Protein AF-A0A421JNH7-F1 (afdb_monomer_lite)

Foldseek 3Di:
DDDDDDDDDDDDDDDDDDDDDDDDDDDDDDPPDPPDPPPPPPQPQLCVVLVHDDADPDPQAALCRRLVHDPVNLPDDLVVQLVSLVSSLVSLCQVLPLPHPDQDADPRDTDDSVNSVVSNVSSVVSSVQSNDPLSVQLVVLLVVLQVPDQDQDPDPDDDDPVNVSSVLSNVSPPPCNPCVNCVQSSSDPDPQSVCCSPVVDGDDDPVNCVVCVVVVVVVVVVVVVVVVVVVVVVVVVVVVVVVVVVVVVVVVVVVVVVCVVCPVVQHDDPLSVVVVVVVVVVCVVCCVPPPDDDDDPPPVVSVVVSVVVVVVVVVVVVVVVD

pLDDT: mean 77.24, std 15.91, range [36.88, 95.75]

Radius of gyration: 51.62 Å; chains: 1; bounding box: 137×86×125 Å

Sequence (322 aa):
MFALTLKNTVHTSNPGIHPVLLLLYRQAHAHATPPKPHSNKPHINHHKRLDLHEWPNSQNPTPLEIFNLKQKDLGMPQLEFKRHIKRRYLAYVKLYHPDTSLTLHEKGKELSEEEKRRRFDQIQQAYDILQDPRRRVAYSRYQSASSRGPTYKPAAHGYTQEHFEAYRAANAQRRQYDFQNNEEFWRAGTWEDYYRMKYKREPPTKEEFERNKYKILYGVIAFGALGFALQIVNTIDRTNKILLDNQKKTLRTMHDLNDHADNFGQGNSEADGLRRFLVSRRTSIKSKKYPDEDGEDNEHEDSELLVKYAKKRVKQWDDMID

Secondary structure (DSSP, 8-state):
--------------------------------PPPP---------HHHHTTPPPPP-SSS--HHHHTT--GGGGGS-HHHHHHHHHHHHHHHHHHH-TT-----EETTEEPPHHHHHHHHHHHHHHHHHHHSHHHHHHHHHHHHHHHH-------SS---HHHHHHHHHHHHTSGGG-TTT-HHHHH--SHHHHHHHHHSSPPPPHHHHHHHHHHHHHHHHHHHHHHHHHHHHHHHHHHHHHHHHHHHHHHHHHHHHHHHHTGGGT-SSHHHHHHHHHHHHHHHHHHHH-SS----S-HHHHHHHHHHHHHHHHHHHHTTT-

Structure (mmCIF, N/CA/C/O backbone):
data_AF-A0A421JNH7-F1
#
_entry.id   AF-A0A421JNH7-F1
#
loop_
_atom_site.group_PDB
_atom_site.id
_atom_site.type_symbol
_atom_site.label_atom_id
_atom_site.label_alt_id
_atom_site.label_comp_id
_atom_site.label_asym_id
_atom_site.label_entity_id
_atom_site.label_seq_id
_atom_site.pdbx_PDB_ins_code
_atom_site.Cartn_x
_atom_site.Cartn_y
_atom_site.Cartn_z
_atom_site.occupancy
_atom_site.B_iso_or_equiv
_atom_site.auth_seq_id
_atom_site.auth_comp_id
_atom_site.auth_asym_id
_atom_site.auth_atom_id
_atom_site.pdbx_PDB_model_num
ATOM 1 N N . MET A 1 1 ? -22.288 66.802 20.342 1.00 39.34 1 MET A N 1
ATOM 2 C CA . MET A 1 1 ? -23.583 66.719 21.044 1.00 39.34 1 MET A CA 1
ATOM 3 C C . MET A 1 1 ? -23.474 65.646 22.112 1.00 39.34 1 MET A C 1
ATOM 5 O O . MET A 1 1 ? -23.071 64.543 21.785 1.00 39.34 1 MET A O 1
ATOM 9 N N . PHE A 1 2 ? -23.757 66.055 23.349 1.00 38.97 2 PHE A N 1
ATOM 10 C CA . PHE A 1 2 ? -24.029 65.294 24.574 1.00 38.97 2 PHE A CA 1
ATOM 11 C C . PHE A 1 2 ? -23.137 64.104 24.972 1.00 38.97 2 PHE A C 1
ATOM 13 O O . PHE A 1 2 ? -23.250 62.986 24.484 1.00 38.97 2 PHE A O 1
ATOM 20 N N . ALA A 1 3 ? -22.314 64.395 25.983 1.00 40.72 3 ALA A N 1
ATOM 21 C CA . ALA A 1 3 ? -21.855 63.474 27.012 1.00 40.72 3 ALA A CA 1
ATOM 22 C C . ALA A 1 3 ? -23.031 62.842 27.780 1.00 40.72 3 ALA A C 1
ATOM 24 O O . ALA A 1 3 ? -24.109 63.430 27.818 1.00 40.72 3 ALA A O 1
ATOM 25 N N . LEU A 1 4 ? -22.783 61.714 28.456 1.00 40.56 4 LEU A N 1
ATOM 26 C CA . LEU A 1 4 ? -23.012 61.548 29.901 1.00 40.56 4 LEU A CA 1
ATOM 27 C C . LEU A 1 4 ? -22.555 60.149 30.361 1.00 40.56 4 LEU A C 1
ATOM 29 O O . LEU A 1 4 ? -23.133 59.119 30.035 1.00 40.56 4 LEU A O 1
ATOM 33 N N . THR A 1 5 ? -21.488 60.157 31.156 1.00 44.97 5 THR A N 1
ATOM 34 C CA . THR A 1 5 ? -21.209 59.229 32.261 1.00 44.97 5 THR A CA 1
ATOM 35 C C . THR A 1 5 ? -22.437 58.976 33.135 1.00 44.97 5 THR A C 1
ATOM 37 O O . THR A 1 5 ? -23.202 59.911 33.330 1.00 44.97 5 THR A O 1
ATOM 40 N N . LEU A 1 6 ? -22.516 57.817 33.806 1.00 44.56 6 LEU A N 1
ATOM 41 C CA . LEU A 1 6 ? -22.713 57.762 35.264 1.00 44.56 6 LEU A CA 1
ATOM 42 C C . LEU A 1 6 ? -22.412 56.366 35.841 1.00 44.56 6 LEU A C 1
ATOM 44 O O . LEU A 1 6 ? -22.813 55.331 35.316 1.00 44.56 6 LEU A O 1
ATOM 48 N N . LYS A 1 7 ? -21.657 56.399 36.941 1.00 43.50 7 LYS A N 1
ATOM 49 C CA . LYS A 1 7 ? -21.360 55.314 37.880 1.00 43.50 7 LYS A CA 1
ATOM 50 C C . LYS A 1 7 ? -22.614 54.996 38.698 1.00 43.50 7 LYS A C 1
ATOM 52 O O . LYS A 1 7 ? -23.413 55.897 38.926 1.00 43.50 7 LYS A O 1
ATOM 57 N N . ASN A 1 8 ? -22.709 53.787 39.252 1.00 39.53 8 ASN A N 1
ATOM 58 C CA . ASN A 1 8 ? -23.559 53.558 40.419 1.00 39.53 8 ASN A CA 1
ATOM 59 C C . ASN A 1 8 ? -22.823 52.725 41.479 1.00 39.53 8 ASN A C 1
ATOM 61 O O . ASN A 1 8 ? -22.444 51.581 41.249 1.00 39.53 8 ASN A O 1
ATOM 65 N N . THR A 1 9 ? -22.627 53.353 42.636 1.00 47.69 9 THR A N 1
ATOM 66 C CA . THR A 1 9 ? -22.121 52.812 43.904 1.00 47.69 9 THR A CA 1
ATOM 67 C C . THR A 1 9 ? -22.935 53.464 45.012 1.00 47.69 9 THR A C 1
ATOM 69 O O . THR A 1 9 ? -22.835 54.679 45.139 1.00 47.69 9 THR A O 1
ATOM 72 N N . VAL A 1 10 ? -23.679 52.687 45.804 1.00 44.72 10 VAL A N 1
ATOM 73 C CA . VAL A 1 10 ? -24.319 53.033 47.100 1.00 44.72 10 VAL A CA 1
ATOM 74 C C . VAL A 1 10 ? -24.645 51.656 47.727 1.00 44.72 10 VAL A C 1
ATOM 76 O O . VAL A 1 10 ? -25.312 50.873 47.062 1.00 44.72 10 VAL A O 1
ATOM 79 N N . HIS A 1 11 ? -24.100 51.116 48.827 1.00 41.00 11 HIS A N 1
ATOM 80 C CA . HIS A 1 11 ? -23.748 51.558 50.189 1.00 41.00 11 HIS A CA 1
ATOM 81 C C . HIS A 1 11 ? -24.919 52.076 51.034 1.00 41.00 11 HIS A C 1
ATOM 83 O O . HIS A 1 11 ? -25.332 53.193 50.799 1.00 41.00 11 HIS A O 1
ATOM 89 N N . THR A 1 12 ? -25.364 51.294 52.035 1.00 42.28 12 THR A N 1
ATOM 90 C CA . THR A 1 12 ? -25.905 51.680 53.376 1.00 42.28 12 THR A CA 1
ATOM 91 C C . THR A 1 12 ? -26.600 50.440 53.973 1.00 42.28 12 THR A C 1
ATOM 93 O O . THR A 1 12 ? -27.452 49.870 53.305 1.00 42.28 12 THR A O 1
ATOM 96 N N . SER A 1 13 ? -26.203 49.801 55.080 1.00 36.88 13 SER A N 1
ATOM 97 C CA . SER A 1 13 ? -25.979 50.212 56.481 1.00 36.88 13 SER A CA 1
ATOM 98 C C . SER A 1 13 ? -27.246 50.273 57.363 1.00 36.88 13 SER A C 1
ATOM 100 O O . SER A 1 13 ? -28.025 51.211 57.234 1.00 36.88 13 SER A O 1
ATOM 102 N N . ASN A 1 14 ? -27.261 49.381 58.375 1.00 40.72 14 ASN A N 1
ATOM 103 C CA . ASN A 1 14 ? -27.740 49.563 59.768 1.00 40.72 14 ASN A CA 1
ATOM 104 C C . ASN A 1 14 ? -29.260 49.496 60.085 1.00 40.72 14 ASN A C 1
ATOM 106 O O . ASN A 1 14 ? -30.061 49.629 59.168 1.00 40.72 14 ASN A O 1
ATOM 110 N N . PRO A 1 15 ? -29.699 49.476 61.373 1.00 54.19 15 PRO A N 1
ATOM 111 C CA . PRO A 1 15 ? -29.199 48.808 62.599 1.00 54.19 15 PRO A CA 1
ATOM 112 C C . PRO A 1 15 ? -30.290 48.020 63.379 1.00 54.19 15 PRO A C 1
ATOM 114 O O . PRO A 1 15 ? -31.469 48.320 63.278 1.00 54.19 15 PRO A O 1
ATOM 117 N N . GLY A 1 16 ? -29.839 47.126 64.275 1.00 38.62 16 GLY A N 1
ATOM 118 C CA . GLY A 1 16 ? -30.245 47.048 65.695 1.00 38.62 16 GLY A CA 1
ATOM 119 C C . GLY A 1 16 ? -31.683 46.672 66.090 1.00 38.62 16 GLY A C 1
ATOM 120 O O . GLY A 1 16 ? -32.632 47.301 65.660 1.00 38.62 16 GLY A O 1
ATOM 121 N N . ILE A 1 17 ? -31.811 45.715 67.021 1.00 41.97 17 ILE A N 1
ATOM 122 C CA . ILE A 1 17 ? -32.551 45.825 68.300 1.00 41.97 17 ILE A CA 1
ATOM 123 C C . ILE A 1 17 ? -32.292 44.532 69.108 1.00 41.97 17 ILE A C 1
ATOM 125 O O . ILE A 1 17 ? -32.665 43.430 68.718 1.00 41.97 17 ILE A O 1
ATOM 129 N N . HIS A 1 18 ? -31.631 44.697 70.251 1.00 40.97 18 HIS A N 1
ATOM 130 C CA . HIS A 1 18 ? -31.729 43.864 71.460 1.00 40.97 18 HIS A CA 1
ATOM 131 C C . HIS A 1 18 ? -32.716 44.601 72.402 1.00 40.97 18 HIS A C 1
ATOM 133 O 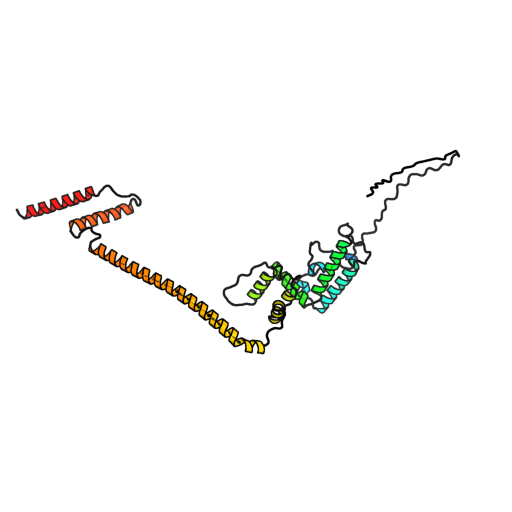O . HIS A 1 18 ? -32.793 45.826 72.249 1.00 40.97 18 HIS A O 1
ATOM 139 N N . PRO A 1 19 ? -33.409 43.981 73.399 1.00 52.97 19 PRO A N 1
ATOM 140 C CA . PRO A 1 19 ? -32.690 43.281 74.475 1.00 52.97 19 PRO A CA 1
ATOM 141 C C . PRO A 1 19 ? -33.447 42.241 75.362 1.00 52.97 19 PRO A C 1
ATOM 143 O O . PRO A 1 19 ? -34.661 42.103 75.329 1.00 52.97 19 PRO A O 1
ATOM 146 N N . VAL A 1 20 ? -32.647 41.603 76.236 1.00 40.59 20 VAL A N 1
ATOM 147 C CA . VAL A 1 20 ? -32.923 41.201 77.642 1.00 40.59 20 VAL A CA 1
ATOM 148 C C . VAL A 1 20 ? -33.635 39.862 77.978 1.00 40.59 20 VAL A C 1
ATOM 150 O O . VAL A 1 20 ? -34.824 39.675 77.767 1.00 40.59 20 VAL A O 1
ATOM 153 N N . LEU A 1 21 ? -32.825 39.013 78.645 1.00 40.97 21 LEU A N 1
ATOM 154 C CA . LEU A 1 21 ? -33.055 38.054 79.752 1.00 40.97 21 LEU A CA 1
ATOM 155 C C . LEU A 1 21 ? -34.208 37.037 79.693 1.00 40.97 21 LEU A C 1
ATOM 157 O O . LEU A 1 21 ? -35.362 37.392 79.891 1.00 40.97 21 LEU A O 1
ATOM 161 N N . LEU A 1 22 ? -33.846 35.745 79.743 1.00 42.41 22 LEU A N 1
ATOM 162 C CA . LEU A 1 22 ? -34.251 34.872 80.855 1.00 42.41 22 LEU A CA 1
ATOM 163 C C . LEU A 1 22 ? -33.368 33.617 80.971 1.00 42.41 22 LEU A C 1
ATOM 165 O O . LEU A 1 22 ? -32.755 33.144 80.019 1.00 42.41 22 LEU A O 1
ATOM 169 N N . LEU A 1 23 ? -33.266 33.169 82.215 1.00 39.94 23 LEU A N 1
ATOM 170 C CA . LEU A 1 23 ? -32.323 32.228 82.798 1.00 39.94 23 LEU A CA 1
ATOM 171 C C . LEU A 1 23 ? -32.525 30.763 82.377 1.00 39.94 23 LEU A C 1
ATOM 173 O O . LEU A 1 23 ? -33.647 30.292 82.248 1.00 39.94 23 LEU A O 1
ATOM 177 N N . LEU A 1 24 ? -31.387 30.057 82.344 1.00 44.38 24 LEU A N 1
ATOM 178 C CA . LEU A 1 24 ? -31.167 28.663 82.756 1.00 44.38 24 LEU A CA 1
ATOM 179 C C . LEU A 1 24 ? -32.086 27.579 82.171 1.00 44.38 24 LEU A C 1
ATOM 181 O O . LEU A 1 24 ? -33.155 27.328 82.707 1.00 44.38 24 LEU A O 1
ATOM 185 N N . TYR A 1 25 ? -31.545 26.765 81.256 1.00 42.91 25 TYR A N 1
ATOM 186 C CA . TYR A 1 25 ? -31.698 25.307 81.345 1.00 42.91 25 TYR A CA 1
ATOM 187 C C . TYR A 1 25 ? -30.532 24.575 80.653 1.00 42.91 25 TYR A C 1
ATOM 189 O O . TYR A 1 25 ? -30.419 24.500 79.436 1.00 42.91 25 TYR A O 1
ATOM 197 N N . ARG A 1 26 ? -29.616 24.083 81.491 1.00 42.31 26 ARG A N 1
ATOM 198 C CA . ARG A 1 26 ? -28.966 22.765 81.434 1.00 42.31 26 ARG A CA 1
ATOM 199 C C . ARG A 1 26 ? -29.286 21.900 80.199 1.00 42.31 26 ARG A C 1
ATOM 201 O O . ARG A 1 26 ? -30.305 21.225 80.211 1.00 42.31 26 ARG A O 1
ATOM 208 N N . GLN A 1 27 ? -28.337 21.750 79.271 1.00 45.09 27 GLN A N 1
ATOM 209 C CA . GLN A 1 27 ? -27.996 20.425 78.731 1.00 45.09 27 GLN A CA 1
ATOM 210 C C . GLN A 1 27 ? -26.658 20.437 77.985 1.00 45.09 27 GLN A C 1
ATOM 212 O O . GLN A 1 27 ? -26.448 21.186 77.036 1.00 45.09 27 GLN A O 1
ATOM 217 N N . ALA A 1 28 ? -25.741 19.584 78.440 1.00 48.91 28 ALA A N 1
ATOM 218 C CA . ALA A 1 28 ? -24.494 19.283 77.762 1.00 48.91 28 ALA A CA 1
ATOM 219 C C . ALA A 1 28 ? -24.800 18.573 76.436 1.00 48.91 28 ALA A C 1
ATOM 221 O O . ALA A 1 28 ? -25.038 17.367 76.409 1.00 48.91 28 ALA A O 1
ATOM 222 N N . HIS A 1 29 ? -24.788 19.318 75.335 1.00 45.38 29 HIS A N 1
ATOM 223 C CA . HIS A 1 29 ? -24.663 18.730 74.012 1.00 45.38 29 HIS A CA 1
ATOM 224 C C . HIS A 1 29 ? -23.178 18.610 73.700 1.00 45.38 29 HIS A C 1
ATOM 226 O O . HIS A 1 29 ? -22.513 19.571 73.322 1.00 45.38 29 HIS A O 1
ATOM 232 N N . ALA A 1 30 ? -22.654 17.403 73.911 1.00 49.66 30 ALA A N 1
ATOM 233 C CA . ALA A 1 30 ? -21.414 16.978 73.294 1.00 49.66 30 ALA A CA 1
ATOM 234 C C . ALA A 1 30 ? -21.486 17.308 71.797 1.00 49.66 30 ALA A C 1
ATOM 236 O O . ALA A 1 30 ? -22.450 16.941 71.123 1.00 49.66 30 ALA A O 1
ATOM 237 N N . HIS A 1 31 ? -20.477 18.016 71.292 1.00 48.59 31 HIS A N 1
ATOM 238 C CA . HIS A 1 31 ? -20.269 18.200 69.866 1.00 48.59 31 HIS A CA 1
ATOM 239 C C . HIS A 1 31 ? -20.122 16.819 69.221 1.00 48.59 31 HIS A C 1
ATOM 241 O O . HIS A 1 31 ? -19.045 16.225 69.228 1.00 48.59 31 HIS A O 1
ATOM 247 N N . ALA A 1 32 ? -21.223 16.298 68.680 1.00 50.19 32 ALA A N 1
ATOM 248 C CA . ALA A 1 32 ? -21.173 15.235 67.701 1.00 50.19 32 ALA A CA 1
ATOM 249 C C . ALA A 1 32 ? -20.422 15.809 66.499 1.00 50.19 32 ALA A C 1
ATOM 251 O O . ALA A 1 32 ? -20.903 16.700 65.797 1.00 50.19 32 ALA A O 1
ATOM 252 N N . THR A 1 33 ? -19.194 15.339 66.317 1.00 61.38 33 THR A N 1
ATOM 253 C CA . THR A 1 33 ? -18.471 15.477 65.062 1.00 61.38 33 THR A CA 1
ATOM 254 C C . THR A 1 33 ? -19.410 15.070 63.923 1.00 61.38 33 THR A C 1
ATOM 256 O O . THR A 1 33 ? -20.130 14.075 64.062 1.00 61.38 33 THR A O 1
ATOM 259 N N . PRO A 1 34 ? -19.465 15.826 62.810 1.00 58.22 34 PRO A N 1
ATOM 260 C CA . PRO A 1 34 ? -20.284 15.422 61.680 1.00 58.22 34 PRO A CA 1
ATOM 261 C C . PRO A 1 34 ? -19.843 14.010 61.278 1.00 58.22 34 PRO A C 1
ATOM 263 O O . PRO A 1 34 ? -18.634 13.779 61.138 1.00 58.22 34 PRO A O 1
ATOM 266 N N . PRO A 1 35 ? -20.771 13.047 61.133 1.00 49.41 35 PRO A N 1
ATOM 267 C CA . PRO A 1 35 ? -20.404 11.732 60.651 1.00 49.41 35 PRO A CA 1
ATOM 268 C C . PRO A 1 35 ? -19.733 11.935 59.296 1.00 49.41 35 PRO A C 1
ATOM 270 O O . PRO A 1 35 ? -20.332 12.483 58.367 1.00 49.41 35 PRO A O 1
ATOM 273 N N . LYS A 1 36 ? -18.462 11.529 59.192 1.00 55.31 36 LYS A N 1
ATOM 274 C CA . LYS A 1 36 ? -17.802 11.386 57.896 1.00 55.31 36 LYS A CA 1
ATOM 275 C C . LYS A 1 36 ? -18.768 10.590 57.017 1.00 55.31 36 LYS A C 1
ATOM 277 O O . LYS A 1 36 ? -19.229 9.539 57.474 1.00 55.31 36 LYS A O 1
ATOM 282 N N . PRO A 1 37 ? -19.111 11.054 55.803 1.00 45.81 37 PRO A N 1
ATOM 283 C CA . PRO A 1 37 ? -19.948 10.280 54.909 1.00 45.81 37 PRO A CA 1
ATOM 284 C C . PRO A 1 37 ? -19.156 9.038 54.504 1.00 45.81 37 PRO A C 1
ATOM 286 O O . PRO A 1 37 ? -18.429 9.024 53.515 1.00 45.81 37 PRO A O 1
ATOM 289 N N . HIS A 1 38 ? -19.290 7.969 55.282 1.00 48.19 38 HIS A N 1
ATOM 290 C CA . HIS A 1 38 ? -18.883 6.627 54.909 1.00 48.19 38 HIS A CA 1
ATOM 291 C C . HIS A 1 38 ? -19.896 6.092 53.894 1.00 48.19 38 HIS A C 1
ATOM 293 O O . HIS A 1 38 ? -20.548 5.078 54.105 1.00 48.19 38 HIS A O 1
ATOM 299 N N . SER A 1 39 ? -20.023 6.778 52.756 1.00 49.34 39 SER A N 1
ATOM 300 C CA . SER A 1 39 ? -20.592 6.196 51.547 1.00 49.34 39 SER A CA 1
ATOM 301 C C . SER A 1 39 ? -19.509 5.338 50.892 1.00 49.34 39 SER A C 1
ATOM 303 O O . SER A 1 39 ? -19.117 5.570 49.751 1.00 49.34 39 SER A O 1
ATOM 305 N N . ASN A 1 40 ? -19.044 4.306 51.600 1.00 51.06 40 ASN A N 1
ATOM 306 C CA . ASN A 1 40 ? -18.443 3.145 50.950 1.00 51.06 40 ASN A CA 1
ATOM 307 C C . ASN A 1 40 ? -19.587 2.351 50.308 1.00 51.06 40 ASN A C 1
ATOM 309 O O . ASN A 1 40 ? -19.896 1.231 50.710 1.00 51.06 40 ASN A O 1
ATOM 313 N N . LYS A 1 41 ? -20.261 2.951 49.316 1.00 56.91 41 LYS A N 1
ATOM 314 C CA . LYS A 1 41 ? -21.017 2.151 48.359 1.00 56.91 41 LYS A CA 1
ATOM 315 C C . LYS A 1 41 ? -19.975 1.230 47.726 1.00 56.91 41 LYS A C 1
ATOM 317 O O . LYS A 1 41 ? -18.957 1.741 47.253 1.00 56.91 41 LYS A O 1
ATOM 322 N N . PRO A 1 42 ? -20.152 -0.098 47.782 1.00 59.12 42 PRO A N 1
ATOM 323 C CA . PRO A 1 42 ? -19.194 -1.004 47.177 1.00 59.12 42 PRO A CA 1
ATOM 324 C C . PRO A 1 42 ? -19.033 -0.597 45.714 1.00 59.12 42 PRO A C 1
ATOM 326 O O . PRO A 1 42 ? -20.025 -0.447 45.003 1.00 59.12 42 PRO A O 1
ATOM 329 N N . HIS A 1 43 ? -17.794 -0.359 45.283 1.00 64.88 43 HIS A N 1
ATOM 330 C CA . HIS A 1 43 ? -17.486 -0.104 43.880 1.00 64.88 43 HIS A CA 1
ATOM 331 C C . HIS A 1 43 ? -17.955 -1.323 43.080 1.00 64.88 43 HIS A C 1
ATOM 333 O O . HIS A 1 43 ? -17.392 -2.417 43.179 1.00 64.88 43 HIS A O 1
ATOM 339 N N . ILE A 1 44 ? -19.064 -1.167 42.355 1.00 72.94 44 ILE A N 1
ATOM 340 C CA . ILE A 1 44 ? -19.595 -2.234 41.517 1.00 72.94 44 ILE A CA 1
ATOM 341 C C . ILE A 1 44 ? -18.787 -2.207 40.227 1.00 72.94 44 ILE A C 1
ATOM 343 O O . ILE A 1 44 ? -18.927 -1.311 39.398 1.00 72.94 44 ILE A O 1
ATOM 347 N N . ASN A 1 45 ? -17.964 -3.234 40.031 1.00 79.88 45 ASN A N 1
ATOM 348 C CA . ASN A 1 45 ? -17.282 -3.456 38.764 1.00 79.88 45 ASN A CA 1
ATOM 349 C C . ASN A 1 45 ? -18.311 -3.823 37.686 1.00 79.88 45 ASN A C 1
ATOM 351 O O . ASN A 1 45 ? -18.624 -4.996 37.465 1.00 79.88 45 ASN A O 1
ATOM 355 N N . HIS A 1 46 ? -18.854 -2.812 37.009 1.00 80.94 46 HIS A N 1
ATOM 356 C CA . HIS A 1 46 ? -19.894 -2.996 36.003 1.00 80.94 46 HIS A CA 1
ATOM 357 C C . HIS A 1 46 ? -19.445 -3.871 34.816 1.00 80.94 46 HIS A C 1
ATOM 359 O O . HIS A 1 46 ? -20.290 -4.550 34.235 1.00 80.94 46 HIS A O 1
ATOM 365 N N . HIS A 1 47 ? -18.141 -3.921 34.511 1.00 83.69 47 HIS A N 1
ATOM 366 C CA . HIS A 1 47 ? -17.561 -4.848 33.531 1.00 83.69 47 HIS A CA 1
ATOM 367 C C . HIS A 1 47 ? -17.746 -6.315 33.931 1.00 83.69 47 HIS A C 1
ATOM 369 O O . HIS A 1 47 ? -18.287 -7.092 33.149 1.00 83.69 47 HIS A O 1
ATOM 375 N N . LYS A 1 48 ? -17.397 -6.676 35.175 1.00 84.19 48 LYS A N 1
ATOM 376 C CA . LYS A 1 48 ? -17.556 -8.044 35.700 1.00 84.19 48 LYS A CA 1
ATOM 377 C C . LYS A 1 48 ? -19.021 -8.469 35.765 1.00 84.19 48 LYS A C 1
ATOM 379 O O . LYS A 1 48 ? -19.338 -9.608 35.471 1.00 84.19 48 LYS A O 1
ATOM 384 N N . ARG A 1 49 ? -19.926 -7.542 36.102 1.00 84.31 49 ARG A N 1
ATOM 385 C CA . ARG A 1 49 ? -21.376 -7.808 36.165 1.00 84.31 49 ARG A CA 1
ATOM 386 C C . ARG A 1 49 ? -21.974 -8.238 34.819 1.00 84.31 49 ARG A C 1
ATOM 388 O O . ARG A 1 49 ? -23.006 -8.896 34.791 1.00 84.31 49 ARG A O 1
ATOM 395 N N . LEU A 1 50 ? -21.382 -7.791 33.719 1.00 83.75 50 LEU A N 1
ATOM 396 C CA . LEU A 1 50 ? -21.878 -8.005 32.361 1.00 83.75 50 LEU A CA 1
ATOM 397 C C . LEU A 1 50 ? -20.941 -8.922 31.546 1.00 83.75 50 LEU A C 1
ATOM 399 O O . LEU A 1 50 ? -21.033 -8.936 30.319 1.00 83.75 50 LEU A O 1
ATOM 403 N N . ASP A 1 51 ? -20.046 -9.659 32.217 1.00 83.88 51 ASP A N 1
ATOM 404 C CA . ASP A 1 51 ? -19.038 -10.546 31.617 1.00 83.88 51 ASP A CA 1
ATOM 405 C C . ASP A 1 51 ? -18.186 -9.876 30.519 1.00 83.88 51 ASP A C 1
ATOM 407 O O . ASP A 1 51 ? -17.816 -10.493 29.514 1.00 83.88 51 ASP A O 1
ATOM 411 N N . LEU A 1 52 ? -17.872 -8.586 30.689 1.00 86.25 52 LEU A N 1
ATOM 412 C CA . LEU A 1 52 ? -16.963 -7.858 29.804 1.00 86.25 52 LEU A CA 1
ATOM 413 C C . LEU A 1 52 ? -15.556 -7.821 30.395 1.00 86.25 52 LEU A C 1
ATOM 415 O O . LEU A 1 52 ? -15.364 -7.796 31.610 1.00 86.25 52 LEU A O 1
ATOM 419 N N . HIS A 1 53 ? -14.570 -7.748 29.506 1.00 86.56 53 HIS A N 1
ATOM 420 C CA . HIS A 1 53 ? -13.208 -7.419 29.898 1.00 86.56 53 HIS A CA 1
ATOM 421 C C . HIS A 1 53 ? -13.082 -5.925 30.222 1.00 86.56 53 HIS A C 1
ATOM 423 O O . HIS A 1 53 ? -13.926 -5.109 29.835 1.00 86.56 53 HIS A O 1
ATOM 429 N N . GLU A 1 54 ? -12.015 -5.596 30.942 1.00 86.06 54 GLU A N 1
ATOM 430 C CA . GLU A 1 54 ? -11.642 -4.221 31.263 1.00 86.06 54 GLU A CA 1
ATOM 431 C C . GLU A 1 54 ? -11.284 -3.444 29.997 1.00 86.06 54 GLU A C 1
ATOM 433 O O . GLU A 1 54 ? -10.733 -4.007 29.053 1.00 86.06 54 GLU A O 1
ATOM 438 N N . TRP A 1 55 ? -11.591 -2.148 29.975 1.00 85.81 55 TRP A N 1
ATOM 439 C CA . TRP A 1 55 ? -11.296 -1.312 28.819 1.00 85.81 55 TRP A CA 1
ATOM 440 C C . TRP A 1 55 ? -9.784 -1.283 28.508 1.00 85.81 55 TRP A C 1
ATOM 442 O O . TRP A 1 55 ? -8.969 -1.183 29.432 1.00 85.81 55 TRP A O 1
ATOM 452 N N . PRO A 1 56 ? -9.377 -1.355 27.228 1.00 88.88 56 PRO A N 1
ATOM 453 C CA . PRO A 1 56 ? -7.967 -1.321 26.855 1.00 88.88 56 PRO A CA 1
ATOM 454 C C . PRO A 1 56 ? -7.267 -0.015 27.249 1.00 88.88 56 PRO A C 1
ATOM 456 O O . PRO A 1 56 ? -7.823 1.076 27.153 1.00 88.88 56 PRO A O 1
ATOM 459 N N . ASN A 1 57 ? -6.002 -0.133 27.660 1.00 82.94 57 ASN A N 1
ATOM 460 C CA . ASN A 1 57 ? -5.173 1.003 28.086 1.00 82.94 57 ASN A CA 1
ATOM 461 C C . ASN A 1 57 ? -4.502 1.745 26.915 1.00 82.94 57 ASN A C 1
ATOM 463 O O . ASN A 1 57 ? -3.789 2.723 27.138 1.00 82.94 57 ASN A O 1
ATOM 467 N N . SER A 1 58 ? -4.658 1.260 25.683 1.00 84.19 58 SER A N 1
ATOM 468 C CA . SER A 1 58 ? -4.070 1.873 24.496 1.00 84.19 58 SER A CA 1
ATOM 469 C C . SER A 1 58 ? -4.786 3.186 24.149 1.00 84.19 58 SER A C 1
ATOM 471 O O . SER A 1 58 ? -6.004 3.304 24.267 1.00 84.19 58 SER A O 1
ATOM 473 N N . GLN A 1 59 ? -4.030 4.202 23.708 1.00 79.12 59 GLN A N 1
ATOM 474 C CA . GLN A 1 59 ? -4.593 5.519 23.360 1.00 79.12 59 GLN A CA 1
ATOM 475 C C . GLN A 1 59 ? -5.641 5.415 22.237 1.00 79.12 59 GLN A C 1
ATOM 477 O O . GLN A 1 59 ? -6.645 6.127 22.254 1.00 79.12 59 GLN A O 1
ATOM 482 N N . ASN A 1 60 ? -5.407 4.513 21.280 1.00 82.44 60 ASN A N 1
ATOM 483 C CA . ASN A 1 60 ? -6.298 4.199 20.167 1.00 82.44 60 ASN A CA 1
ATOM 484 C C . ASN A 1 60 ? -6.470 2.674 20.096 1.00 82.44 60 ASN A C 1
ATOM 486 O O . ASN A 1 60 ? -5.696 2.014 19.396 1.00 82.44 60 ASN A O 1
ATOM 490 N N . PRO A 1 61 ? -7.432 2.108 20.843 1.00 89.19 61 PRO A N 1
ATOM 491 C CA . PRO A 1 61 ? -7.622 0.669 20.873 1.00 89.19 61 PRO A CA 1
ATOM 492 C C . PRO A 1 61 ? -8.148 0.164 19.535 1.00 89.19 61 PRO A C 1
ATOM 494 O O . PRO A 1 61 ? -9.008 0.782 18.902 1.00 89.19 61 PRO A O 1
ATOM 497 N N . THR A 1 62 ? -7.622 -0.975 19.090 1.00 90.19 62 THR A N 1
ATOM 498 C CA . THR A 1 62 ? -8.095 -1.589 17.841 1.00 90.19 62 THR A CA 1
ATOM 499 C C . THR A 1 62 ? -9.503 -2.171 18.034 1.00 90.19 62 THR A C 1
ATOM 501 O O . THR A 1 62 ? -9.835 -2.601 19.138 1.00 90.19 62 THR A O 1
ATOM 504 N N . PRO A 1 63 ? -10.341 -2.279 16.985 1.00 92.00 63 PRO A N 1
ATOM 505 C CA . PRO A 1 63 ? -11.648 -2.933 17.068 1.00 92.00 63 PRO A CA 1
ATOM 506 C C . PRO A 1 63 ? -11.592 -4.343 17.664 1.00 92.00 63 PRO A C 1
ATOM 508 O O . PRO A 1 63 ? -12.492 -4.748 18.394 1.00 92.00 63 PRO A O 1
ATOM 511 N N . LEU A 1 64 ? -10.523 -5.092 17.377 1.00 91.00 64 LEU A N 1
ATOM 512 C CA . LEU A 1 64 ? -10.308 -6.425 17.940 1.00 91.00 64 LEU A CA 1
ATOM 513 C C . LEU A 1 64 ? -10.013 -6.359 19.444 1.00 91.00 64 LEU A C 1
ATOM 515 O O . LEU A 1 64 ? -10.557 -7.153 20.206 1.00 91.00 64 LEU A O 1
ATOM 519 N N . GLU A 1 65 ? -9.213 -5.385 19.872 1.00 90.94 65 GLU A N 1
ATOM 520 C CA . GLU A 1 65 ? -8.882 -5.152 21.278 1.00 90.94 65 GLU A CA 1
ATOM 521 C C . GLU A 1 65 ? -10.109 -4.697 22.085 1.00 90.94 65 GLU A C 1
ATOM 523 O O . GLU A 1 65 ? -10.366 -5.273 23.134 1.00 90.94 65 GLU A O 1
ATOM 528 N N . ILE A 1 66 ? -10.933 -3.779 21.553 1.00 92.00 66 ILE A N 1
ATOM 529 C CA . ILE A 1 66 ? -12.179 -3.289 22.191 1.00 92.00 66 ILE A CA 1
ATOM 530 C C . ILE A 1 66 ? -13.161 -4.419 22.485 1.00 92.00 66 ILE A C 1
ATOM 532 O O . ILE A 1 66 ? -13.924 -4.345 23.443 1.00 92.00 66 ILE A O 1
ATOM 536 N N . PHE A 1 67 ? -13.182 -5.456 21.649 1.00 91.88 67 PHE A N 1
ATOM 537 C CA . PHE A 1 67 ? -14.025 -6.622 21.864 1.00 91.88 67 PHE A CA 1
ATOM 538 C C . PHE A 1 67 ? -13.274 -7.791 22.487 1.00 91.88 67 PHE A C 1
ATOM 540 O O . PHE A 1 67 ? -13.903 -8.830 22.616 1.00 91.88 67 PHE A O 1
ATOM 547 N N . ASN A 1 68 ? -12.003 -7.667 22.888 1.00 89.69 68 ASN A N 1
ATOM 548 C CA . ASN A 1 68 ? -11.144 -8.765 23.357 1.00 89.69 68 ASN A CA 1
ATOM 549 C C . ASN A 1 68 ? -11.234 -10.007 22.459 1.00 89.69 68 ASN A C 1
ATOM 551 O O . ASN A 1 68 ? -11.600 -11.105 22.896 1.00 89.69 68 ASN A O 1
ATOM 555 N N . LEU A 1 69 ? -10.979 -9.785 21.173 1.00 89.62 69 LEU A N 1
ATOM 556 C CA . LEU A 1 69 ? -10.820 -10.813 20.159 1.00 89.62 69 LEU A CA 1
ATOM 557 C C . LEU A 1 69 ? -9.351 -10.908 19.762 1.00 89.62 69 LEU A C 1
ATOM 559 O O . LEU A 1 69 ? -8.700 -9.906 19.466 1.00 89.62 69 LEU A O 1
ATOM 563 N N . LYS A 1 70 ? -8.831 -12.130 19.701 1.00 86.44 70 LYS A N 1
ATOM 564 C CA . LYS A 1 70 ? -7.510 -12.412 19.138 1.00 86.44 70 LYS A CA 1
ATOM 565 C C . LYS A 1 70 ? -7.622 -12.611 17.631 1.00 86.44 70 LYS A C 1
ATOM 567 O O . LYS A 1 70 ? -8.671 -12.977 17.114 1.00 86.44 70 LYS A O 1
ATOM 572 N N . GLN A 1 71 ? -6.504 -12.490 16.916 1.00 80.50 71 GLN A N 1
ATOM 573 C CA . GLN A 1 71 ? -6.476 -12.749 15.470 1.00 80.50 71 GLN A CA 1
ATOM 574 C C . GLN A 1 71 ? -6.968 -14.168 15.106 1.00 80.50 71 GLN A C 1
ATOM 576 O O . GLN A 1 71 ? -7.562 -14.372 14.052 1.00 80.50 71 GLN A O 1
ATOM 581 N N . LYS A 1 72 ? -6.766 -15.143 16.004 1.00 81.44 72 LYS A N 1
ATOM 582 C CA . LYS A 1 72 ? -7.249 -16.528 15.858 1.00 81.44 72 LYS A CA 1
ATOM 583 C C . LYS A 1 72 ? -8.781 -16.625 15.859 1.00 81.44 72 LYS A C 1
ATOM 585 O O . LYS A 1 72 ? -9.341 -17.467 15.166 1.00 81.44 72 LYS A O 1
ATOM 590 N N . ASP A 1 73 ? -9.449 -15.720 16.568 1.00 84.25 73 ASP A N 1
ATOM 591 C CA . ASP A 1 73 ? -10.904 -15.702 16.731 1.00 84.25 73 ASP A CA 1
ATOM 592 C C . ASP A 1 73 ? -11.625 -15.242 15.454 1.00 84.25 73 ASP A C 1
ATOM 594 O O . ASP A 1 73 ? -12.814 -15.510 15.281 1.00 84.25 73 ASP A O 1
ATOM 598 N N . LEU A 1 74 ? -10.911 -14.609 14.509 1.00 82.44 74 LEU A N 1
ATOM 599 C CA . LEU A 1 74 ? -11.449 -14.322 13.174 1.00 82.44 74 LEU A CA 1
ATOM 600 C C . LEU A 1 74 ? -11.717 -15.593 12.352 1.00 82.44 74 LEU A C 1
ATOM 602 O O . LEU A 1 74 ? -12.455 -15.517 11.371 1.00 82.44 74 LEU A O 1
ATOM 606 N N . GLY A 1 75 ? -11.139 -16.736 12.735 1.00 81.00 75 GLY A N 1
ATOM 607 C CA . GLY A 1 75 ? -11.385 -18.032 12.099 1.00 81.00 75 GLY A CA 1
ATOM 608 C C . GLY A 1 75 ? -12.698 -18.705 12.514 1.00 81.00 75 GLY A C 1
ATOM 609 O O . GLY A 1 75 ? -13.027 -19.755 11.970 1.00 81.00 75 GLY A O 1
ATOM 610 N N . MET A 1 76 ? -13.451 -18.132 13.464 1.00 86.94 76 MET A N 1
ATOM 611 C CA . MET A 1 76 ? -14.746 -18.678 13.880 1.00 86.94 76 MET A CA 1
ATOM 612 C C . MET A 1 76 ? -15.772 -18.694 12.731 1.00 86.94 76 MET A C 1
ATOM 614 O O . MET A 1 76 ? -15.744 -17.816 11.858 1.00 86.94 76 MET A O 1
ATOM 618 N N . PRO A 1 77 ? -16.754 -19.618 12.761 1.00 91.06 77 PRO A N 1
ATOM 619 C CA . PRO A 1 77 ? -17.880 -19.592 11.837 1.00 91.06 77 PRO A CA 1
ATOM 620 C C . PRO A 1 77 ? -18.593 -18.236 11.871 1.00 91.06 77 PRO A C 1
ATOM 622 O O . PRO A 1 77 ? -18.838 -17.662 12.936 1.00 91.06 77 PRO A O 1
ATOM 625 N N . GLN A 1 78 ? -18.980 -17.728 10.698 1.00 89.00 78 GLN A N 1
ATOM 626 C CA . GLN A 1 78 ? -19.506 -16.365 10.562 1.00 89.00 78 GLN A CA 1
ATOM 627 C C . GLN A 1 78 ? -20.727 -16.090 11.452 1.00 89.00 78 GLN A C 1
ATOM 629 O O . GLN A 1 78 ? -20.879 -14.985 11.978 1.00 89.00 78 GLN A O 1
ATOM 634 N N . LEU A 1 79 ? -21.598 -17.085 11.624 1.00 90.88 79 LEU A N 1
ATOM 635 C CA . LEU A 1 79 ? -22.795 -16.970 12.453 1.00 90.88 79 LEU A CA 1
ATOM 636 C C . LEU A 1 79 ? -22.447 -16.838 13.942 1.00 90.88 79 LEU A C 1
ATOM 638 O O . LEU A 1 79 ? -22.996 -15.978 14.636 1.00 90.88 79 LEU A O 1
ATOM 642 N N . GLU A 1 80 ? -21.508 -17.653 14.422 1.00 91.12 80 GLU A N 1
ATOM 643 C CA . GLU A 1 80 ? -21.060 -17.628 15.814 1.00 91.12 80 GLU A CA 1
ATOM 644 C C . GLU A 1 80 ? -20.344 -16.324 16.139 1.00 91.12 80 GLU A C 1
ATOM 646 O O . GLU A 1 80 ? -20.665 -1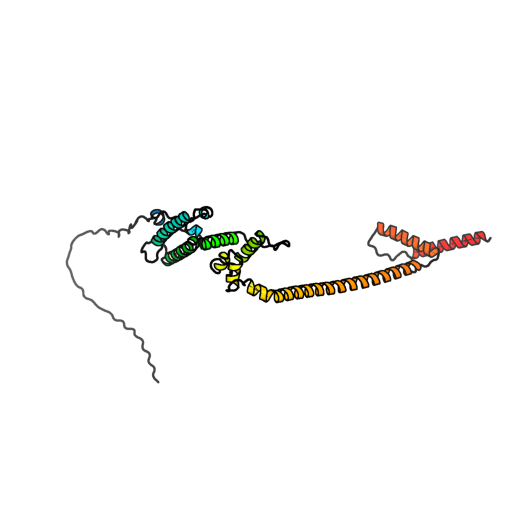5.684 17.143 1.00 91.12 80 GLU A O 1
ATOM 651 N N . PHE A 1 81 ? -19.465 -15.878 15.239 1.00 91.88 81 PHE A N 1
ATOM 652 C CA . PHE A 1 81 ? -18.766 -14.606 15.362 1.00 91.88 81 PHE A CA 1
ATOM 653 C C . PHE A 1 81 ? -19.745 -13.431 15.477 1.00 91.88 81 PHE A C 1
ATOM 655 O O . PHE A 1 81 ? -19.642 -12.619 16.397 1.00 91.88 81 PHE A O 1
ATOM 662 N N . LYS A 1 82 ? -20.746 -13.362 14.586 1.00 92.44 82 LYS A N 1
ATOM 663 C CA . LYS A 1 82 ? -21.775 -12.310 14.620 1.00 92.44 82 LYS A CA 1
ATOM 664 C C . LYS A 1 82 ? -22.565 -12.325 15.926 1.00 92.44 82 LYS A C 1
ATOM 666 O O . LYS A 1 82 ? -22.780 -11.271 16.521 1.00 92.44 82 LYS A O 1
ATOM 671 N N . ARG A 1 83 ? -22.983 -13.506 16.395 1.00 92.81 83 ARG A N 1
ATOM 672 C CA . ARG A 1 83 ? -23.711 -13.653 17.667 1.00 92.81 83 ARG A CA 1
ATOM 673 C C . ARG A 1 83 ? -22.862 -13.188 18.850 1.00 92.81 83 ARG A C 1
ATOM 675 O O . ARG A 1 83 ? -23.363 -12.484 19.725 1.00 92.81 83 ARG A O 1
ATOM 682 N N . HIS A 1 84 ? -21.589 -13.569 18.860 1.00 91.81 84 HIS A N 1
ATOM 683 C CA . HIS A 1 84 ? -20.640 -13.227 19.909 1.00 91.81 84 HIS A CA 1
ATOM 684 C C . HIS A 1 84 ? -20.368 -11.716 19.975 1.00 91.81 84 HIS A C 1
ATOM 686 O O . HIS A 1 84 ? -20.523 -11.112 21.039 1.00 91.81 84 HIS A O 1
ATOM 692 N N . ILE A 1 85 ? -20.070 -11.086 18.834 1.00 93.56 85 ILE A N 1
ATOM 693 C CA . ILE A 1 85 ? -19.863 -9.635 18.739 1.00 93.56 85 ILE A CA 1
ATOM 694 C C . ILE A 1 85 ? -21.126 -8.861 19.109 1.00 93.56 85 ILE A C 1
ATOM 696 O O . ILE A 1 85 ? -21.053 -7.945 19.922 1.00 93.56 85 ILE A O 1
ATOM 700 N N . LYS A 1 86 ? -22.299 -9.264 18.603 1.00 94.25 86 LYS A N 1
ATOM 701 C CA . LYS A 1 86 ? -23.573 -8.605 18.930 1.00 94.25 86 LYS A CA 1
ATOM 702 C C . LYS A 1 86 ? -23.870 -8.644 20.430 1.00 94.25 86 LYS A C 1
ATOM 704 O O . LYS A 1 86 ? -24.301 -7.643 20.993 1.00 94.25 86 LYS A O 1
ATOM 709 N N . ARG A 1 87 ? -23.620 -9.779 21.094 1.00 93.38 87 ARG A N 1
ATOM 710 C CA . ARG A 1 87 ? -23.805 -9.909 22.549 1.00 93.38 87 ARG A CA 1
ATOM 711 C C . ARG A 1 87 ? -22.905 -8.936 23.315 1.00 93.38 87 ARG A C 1
ATOM 713 O O . ARG A 1 87 ? -23.406 -8.220 24.178 1.00 93.38 87 ARG A O 1
ATOM 720 N N . ARG A 1 88 ? -21.608 -8.892 22.983 1.00 93.00 88 ARG A N 1
ATOM 721 C CA . ARG A 1 88 ? -20.645 -7.979 23.625 1.00 93.00 88 ARG A CA 1
ATOM 722 C C . ARG A 1 88 ? -20.992 -6.515 23.347 1.00 93.00 88 ARG A C 1
ATOM 724 O O . ARG A 1 88 ? -21.001 -5.716 24.273 1.00 93.00 88 ARG A O 1
ATOM 731 N N . TYR A 1 89 ? -21.361 -6.183 22.111 1.00 94.81 89 TYR A N 1
ATOM 732 C CA . TYR A 1 89 ? -21.792 -4.839 21.720 1.00 94.81 89 TYR A CA 1
ATOM 733 C C . TYR A 1 89 ? -22.979 -4.352 22.556 1.00 94.81 89 TYR A C 1
ATOM 735 O O . TYR A 1 89 ? -22.896 -3.294 23.168 1.00 94.81 89 TYR A O 1
ATOM 743 N N . LEU A 1 90 ? -24.046 -5.148 22.683 1.00 94.19 90 LEU A N 1
ATOM 744 C CA . LEU A 1 90 ? -25.206 -4.768 23.498 1.00 94.19 90 LEU A CA 1
ATOM 745 C C . LEU A 1 90 ? -24.845 -4.557 24.976 1.00 94.19 90 LEU A C 1
ATOM 747 O O . LEU A 1 90 ? -25.417 -3.689 25.634 1.00 94.19 90 LEU A O 1
ATOM 751 N N . ALA A 1 91 ? -23.906 -5.341 25.506 1.00 92.69 91 ALA A N 1
ATOM 752 C CA . ALA A 1 91 ? -23.419 -5.179 26.871 1.00 92.69 91 ALA A CA 1
ATOM 753 C C . ALA A 1 91 ? -22.591 -3.888 27.039 1.00 92.69 91 ALA A C 1
ATOM 755 O O . ALA A 1 91 ? -22.785 -3.170 28.019 1.00 92.69 91 ALA A O 1
ATOM 756 N N . TYR A 1 92 ? -21.757 -3.535 26.054 1.00 92.31 92 TYR A N 1
ATOM 757 C CA . TYR A 1 92 ? -21.030 -2.263 26.020 1.00 92.31 92 TYR A CA 1
ATOM 758 C C . TYR A 1 92 ? -21.945 -1.048 25.871 1.00 92.31 92 TYR A C 1
ATOM 760 O O . TYR A 1 92 ? -21.746 -0.060 26.572 1.00 92.31 92 TYR A O 1
ATOM 768 N N . VAL A 1 93 ? -22.967 -1.120 25.014 1.00 92.62 93 VAL A N 1
ATOM 769 C CA . VAL A 1 93 ? -23.950 -0.039 24.846 1.00 92.62 93 VAL A CA 1
ATOM 770 C C . VAL A 1 93 ? -24.653 0.237 26.173 1.00 92.62 93 VAL A C 1
ATOM 772 O O . VAL A 1 93 ? -24.683 1.375 26.620 1.00 92.62 93 VAL A O 1
ATOM 775 N N . LYS A 1 94 ? -25.119 -0.797 26.883 1.00 91.00 94 LYS A N 1
ATOM 776 C CA . LYS A 1 94 ? -25.729 -0.625 28.216 1.00 91.00 94 LYS A CA 1
ATOM 777 C C . LYS A 1 94 ? -24.811 0.082 29.218 1.00 91.00 94 LYS A C 1
ATOM 779 O O . LYS A 1 94 ? -25.307 0.715 30.145 1.00 91.00 94 LYS A O 1
ATOM 784 N N . LEU A 1 95 ? -23.497 -0.056 29.054 1.00 89.25 95 LEU A N 1
ATOM 785 C CA . LEU A 1 95 ? -22.497 0.491 29.958 1.00 89.25 95 LEU A CA 1
ATOM 786 C C . LEU A 1 95 ? -22.110 1.937 29.609 1.00 89.25 95 LEU A C 1
ATOM 788 O O . LEU A 1 95 ? -22.122 2.802 30.481 1.00 89.25 95 LEU A O 1
ATOM 792 N N . TYR A 1 96 ? -21.785 2.191 28.341 1.00 89.00 96 TYR A N 1
ATOM 793 C CA . TYR A 1 96 ? -21.185 3.445 27.875 1.00 89.00 96 TYR A CA 1
ATOM 794 C C . TYR A 1 96 ? -22.154 4.380 27.141 1.00 89.00 96 TYR A C 1
ATOM 796 O O . TYR A 1 96 ? -21.735 5.454 26.725 1.00 89.00 96 TYR A O 1
ATOM 804 N N . HIS A 1 97 ? -23.434 4.030 26.984 1.00 89.19 97 HIS A N 1
ATOM 805 C CA . HIS A 1 97 ? -24.394 4.933 26.341 1.00 89.19 97 HIS A CA 1
ATOM 806 C C . HIS A 1 97 ? -24.477 6.283 27.088 1.00 89.19 97 HIS A C 1
ATOM 808 O O . HIS A 1 97 ? -24.552 6.277 28.324 1.00 89.19 97 HIS A O 1
ATOM 814 N N . PRO A 1 98 ? -24.457 7.425 26.371 1.00 87.75 98 PRO A N 1
ATOM 815 C CA . PRO A 1 98 ? -24.438 8.759 26.979 1.00 87.75 98 PRO A CA 1
ATOM 816 C C . PRO A 1 98 ? -25.641 9.008 27.899 1.00 87.75 98 PRO A C 1
ATOM 818 O O . PRO A 1 98 ? -25.456 9.525 28.992 1.00 87.75 98 PRO A O 1
ATOM 821 N N . ASP A 1 99 ? -26.836 8.538 27.526 1.00 86.31 99 ASP A N 1
ATOM 822 C CA . ASP A 1 99 ? -28.061 8.752 28.320 1.00 86.31 99 ASP A CA 1
ATOM 823 C C . ASP A 1 99 ? -28.140 7.901 29.597 1.00 86.31 99 ASP A C 1
ATOM 825 O O . ASP A 1 99 ? -29.049 8.060 30.411 1.00 86.31 99 ASP A O 1
ATOM 829 N N . THR A 1 100 ? -27.225 6.952 29.790 1.00 82.19 100 THR A N 1
ATOM 830 C CA . THR A 1 100 ? -27.269 6.094 30.972 1.00 82.19 100 THR A CA 1
ATOM 831 C C . THR A 1 100 ? -26.630 6.819 32.155 1.00 82.19 100 THR A C 1
ATOM 833 O O . THR A 1 100 ? -25.451 7.141 32.097 1.00 82.19 100 THR A O 1
ATOM 836 N N . SER A 1 101 ? -27.320 6.971 33.285 1.00 66.56 101 SER A N 1
ATOM 837 C CA . SER A 1 101 ? -26.794 7.630 34.501 1.00 66.56 101 SER A CA 1
ATOM 838 C C . SER A 1 101 ? -25.764 6.809 35.303 1.00 66.56 101 SER A C 1
ATOM 840 O O . SER A 1 101 ? -25.499 7.090 36.470 1.00 66.56 101 SER A O 1
ATOM 842 N N . LEU A 1 102 ? -25.181 5.763 34.706 1.00 77.25 102 LEU A N 1
ATOM 843 C CA . LEU A 1 102 ? -24.179 4.918 35.358 1.00 77.25 102 LEU A CA 1
ATOM 844 C C . LEU A 1 102 ? -22.862 5.685 35.527 1.00 77.25 102 LEU A C 1
ATOM 846 O O . LEU A 1 102 ? -22.225 6.045 34.530 1.00 77.25 102 LEU A O 1
ATOM 850 N N . THR A 1 103 ? -22.444 5.856 36.782 1.00 74.06 103 THR A N 1
ATOM 851 C CA . THR A 1 103 ? -21.111 6.325 37.166 1.00 74.06 103 THR A CA 1
ATOM 852 C C . THR A 1 103 ? -20.118 5.182 37.000 1.00 74.06 103 THR A C 1
ATOM 854 O O . THR A 1 103 ? -20.101 4.212 37.762 1.00 74.06 103 THR A O 1
ATOM 857 N N . LEU A 1 104 ? -19.307 5.263 35.951 1.00 77.75 104 LEU A N 1
ATOM 858 C CA . LEU A 1 104 ? -18.248 4.296 35.706 1.00 77.75 104 LEU A CA 1
ATOM 859 C C . LEU A 1 104 ? -17.004 4.739 36.451 1.00 77.75 104 LEU A C 1
ATOM 861 O O . LEU A 1 104 ? -16.596 5.891 36.363 1.00 77.75 104 LEU A O 1
ATOM 865 N N . HIS A 1 105 ? -16.393 3.805 37.162 1.00 72.88 105 HIS A N 1
ATOM 866 C CA . HIS A 1 105 ? -15.172 4.059 37.899 1.00 72.88 105 HIS A CA 1
ATOM 867 C C . HIS A 1 105 ? -14.073 3.154 37.356 1.00 72.88 105 HIS A C 1
ATOM 869 O O . HIS A 1 105 ? -14.158 1.931 37.491 1.00 72.88 105 HIS A O 1
ATOM 875 N N . GLU A 1 106 ? -13.019 3.741 36.805 1.00 70.19 106 GLU A N 1
ATOM 876 C CA . GLU A 1 106 ? -11.838 3.013 36.353 1.00 70.19 106 GLU A CA 1
ATOM 877 C C . GLU A 1 106 ? -10.618 3.420 37.162 1.00 70.19 106 GLU A C 1
ATOM 879 O O . GLU A 1 106 ? -10.346 4.602 37.358 1.00 70.19 106 GLU A O 1
ATOM 884 N N . LYS A 1 107 ? -9.881 2.421 37.667 1.00 65.94 107 LYS A N 1
ATOM 885 C CA . LYS A 1 107 ? -8.674 2.626 38.490 1.00 65.94 107 LYS A CA 1
ATOM 886 C C . LYS A 1 107 ? -8.884 3.631 39.639 1.00 65.94 107 LYS A C 1
ATOM 888 O O . LYS A 1 107 ? -7.982 4.388 39.984 1.00 65.94 107 LYS A O 1
ATOM 893 N N . GLY A 1 108 ? -10.088 3.646 40.216 1.00 67.44 108 GLY A N 1
ATOM 894 C CA . GLY A 1 108 ? -10.454 4.514 41.338 1.00 67.44 108 GLY A CA 1
ATOM 895 C C . GLY A 1 108 ? -10.871 5.944 40.972 1.00 67.44 108 GLY A C 1
ATOM 896 O O . GLY A 1 108 ? -11.135 6.720 41.883 1.00 67.44 108 GLY A O 1
ATOM 897 N N . LYS A 1 109 ? -10.967 6.301 39.683 1.00 74.88 109 LYS A N 1
ATOM 898 C CA . LYS A 1 109 ? -11.481 7.602 39.225 1.00 74.88 109 LYS A CA 1
ATOM 899 C C . LYS A 1 109 ? -12.819 7.445 38.514 1.00 74.88 109 LYS A C 1
ATOM 901 O O . LYS A 1 109 ? -13.016 6.474 37.787 1.00 74.88 109 LYS A O 1
ATOM 906 N N . GLU A 1 110 ? -13.724 8.392 38.739 1.00 78.94 110 GLU A N 1
ATOM 907 C CA . GLU A 1 110 ? -14.945 8.526 37.940 1.00 78.94 110 GLU A CA 1
ATOM 908 C C . GLU A 1 110 ? -14.574 8.909 36.508 1.00 78.94 110 GLU A C 1
ATOM 910 O O . GLU A 1 110 ? -13.757 9.803 36.284 1.00 78.94 110 GLU A O 1
ATOM 915 N N . LEU A 1 111 ? -15.140 8.181 35.551 1.00 82.19 111 LEU A N 1
ATOM 916 C CA . LEU A 1 111 ? -14.953 8.432 34.134 1.00 82.19 111 LEU A CA 1
ATOM 917 C C . LEU A 1 111 ? -15.702 9.713 33.754 1.00 82.19 111 LEU A C 1
ATOM 919 O O . LEU A 1 111 ? -16.887 9.842 34.067 1.00 82.19 111 LEU A O 1
ATOM 923 N N . SER A 1 112 ? -15.035 10.630 33.053 1.00 85.81 112 SER A N 1
ATOM 924 C CA . SER A 1 112 ? -15.697 11.838 32.547 1.00 85.81 112 SER A CA 1
ATOM 925 C C . SER A 1 112 ? -16.780 11.474 31.521 1.00 85.81 112 SER A C 1
ATOM 927 O O . SER A 1 112 ? -16.647 10.496 30.777 1.00 85.81 112 SER A O 1
ATOM 929 N N . GLU A 1 113 ? -17.845 12.275 31.434 1.00 86.25 113 GLU A N 1
ATOM 930 C CA . GLU A 1 113 ? -18.895 12.107 30.419 1.00 86.25 113 GLU A CA 1
ATOM 931 C C . GLU A 1 113 ? -18.325 12.168 28.991 1.00 86.25 113 GLU A C 1
ATOM 933 O O . GLU A 1 113 ? -18.734 11.399 28.118 1.00 86.25 113 GLU A O 1
ATOM 938 N N . GLU A 1 114 ? -17.312 13.009 28.768 1.00 88.25 114 GLU A N 1
ATOM 939 C CA . GLU A 1 114 ? -16.606 13.114 27.486 1.00 88.25 114 GLU A CA 1
ATOM 940 C C . GLU A 1 114 ? -15.876 11.812 27.125 1.00 88.25 114 GLU A C 1
ATOM 942 O O . GLU A 1 114 ? -15.943 11.329 25.992 1.00 88.25 114 GLU A O 1
ATOM 947 N N . GLU A 1 115 ? -15.204 11.197 28.100 1.00 87.88 115 GLU A N 1
ATOM 948 C CA . GLU A 1 115 ? -14.502 9.926 27.914 1.00 87.88 115 GLU A CA 1
ATOM 949 C C . GLU A 1 115 ? -15.487 8.786 27.662 1.00 87.88 115 GLU A C 1
ATOM 951 O O . GLU A 1 115 ? -15.251 7.935 26.802 1.00 87.88 115 GLU A O 1
ATOM 956 N N . LYS A 1 116 ? -16.618 8.788 28.373 1.00 89.31 116 LYS A N 1
ATOM 957 C CA . LYS A 1 116 ? -17.710 7.840 28.155 1.00 89.31 116 LYS A CA 1
ATOM 958 C C . LYS A 1 116 ? -18.240 7.934 26.727 1.00 89.31 116 LYS A C 1
ATOM 960 O O . LYS A 1 116 ? -18.365 6.905 26.059 1.00 89.31 116 LYS A O 1
ATOM 965 N N . ARG A 1 117 ? -18.474 9.156 26.234 1.00 90.50 117 ARG A N 1
ATOM 966 C CA . ARG A 1 117 ? -18.924 9.390 24.860 1.00 90.50 117 ARG A CA 1
ATOM 967 C C . ARG A 1 117 ? -17.896 8.919 23.836 1.00 90.50 117 ARG A C 1
ATOM 969 O O . ARG A 1 117 ? -18.247 8.161 22.936 1.00 90.50 117 ARG A O 1
ATOM 976 N N . ARG A 1 118 ? -16.622 9.278 24.019 1.00 91.00 118 ARG A N 1
ATOM 977 C CA . ARG A 1 118 ? -15.526 8.836 23.142 1.00 91.00 118 ARG A CA 1
ATOM 978 C C . ARG A 1 118 ? -15.458 7.311 23.038 1.00 91.00 118 ARG A C 1
ATOM 980 O O . ARG A 1 118 ? -15.284 6.777 21.945 1.00 91.00 118 ARG A O 1
ATOM 987 N N . ARG A 1 119 ? -15.596 6.598 24.158 1.00 91.19 119 ARG A N 1
ATOM 988 C CA . ARG A 1 119 ? -15.578 5.126 24.175 1.00 91.19 119 ARG A CA 1
ATOM 989 C C . ARG A 1 119 ? -16.786 4.532 23.472 1.00 91.19 119 ARG A C 1
ATOM 991 O O . ARG A 1 119 ? -16.631 3.565 22.734 1.00 91.19 119 ARG A O 1
ATOM 998 N N . PHE A 1 120 ? -17.966 5.115 23.665 1.00 93.06 120 PHE A N 1
ATOM 999 C CA . PHE A 1 120 ? -19.168 4.713 22.941 1.00 93.06 120 PHE A CA 1
ATOM 1000 C C . PHE A 1 120 ? -18.985 4.845 21.423 1.00 93.06 120 PHE A C 1
ATOM 1002 O O . PHE A 1 120 ? -19.248 3.888 20.694 1.00 93.06 120 PHE A O 1
ATOM 1009 N N . ASP A 1 121 ? -18.446 5.973 20.955 1.00 93.00 121 ASP A N 1
ATOM 1010 C CA . ASP A 1 121 ? -18.177 6.187 19.530 1.00 93.00 121 ASP A CA 1
ATOM 1011 C C . ASP A 1 121 ? -17.155 5.159 18.995 1.00 93.00 121 ASP A C 1
ATOM 1013 O O . ASP A 1 121 ? -17.335 4.604 17.909 1.00 93.00 121 ASP A O 1
ATOM 1017 N N . GLN A 1 122 ? -16.122 4.821 19.779 1.00 93.06 122 GLN A N 1
ATOM 1018 C CA . GLN A 1 122 ? -15.153 3.768 19.436 1.00 93.06 122 GLN A CA 1
ATOM 1019 C C . GLN A 1 122 ? -15.786 2.369 19.379 1.00 93.06 122 GLN A C 1
ATOM 1021 O O . GLN A 1 122 ? -15.491 1.602 18.462 1.00 93.06 122 GLN A O 1
ATOM 1026 N N . ILE A 1 123 ? -16.674 2.030 20.320 1.00 94.31 123 ILE A N 1
ATOM 1027 C CA . ILE A 1 123 ? -17.426 0.765 20.321 1.00 94.31 123 ILE A CA 1
ATOM 1028 C C . ILE A 1 123 ? -18.298 0.663 19.070 1.00 94.31 123 ILE A C 1
ATOM 1030 O O . ILE A 1 123 ? -18.336 -0.394 18.438 1.00 94.31 123 ILE A O 1
ATOM 1034 N N . GLN A 1 124 ? -18.980 1.751 18.705 1.00 94.50 124 GLN A N 1
ATOM 1035 C CA . GLN A 1 124 ? -19.835 1.802 17.524 1.00 94.50 124 GLN A CA 1
ATOM 1036 C C . GLN A 1 124 ? -19.020 1.573 16.247 1.00 94.50 124 GLN A C 1
ATOM 1038 O O . GLN A 1 124 ? -19.317 0.658 15.482 1.00 94.50 124 GLN A O 1
ATOM 1043 N N . GLN A 1 125 ? -17.931 2.325 16.069 1.00 92.88 125 GLN A N 1
ATOM 1044 C CA . GLN A 1 125 ? -17.036 2.167 14.919 1.00 92.88 125 GLN A CA 1
ATOM 1045 C C . GLN A 1 125 ? -16.451 0.750 14.842 1.00 92.88 125 GLN A C 1
ATOM 1047 O O . GLN A 1 125 ? -16.406 0.143 13.770 1.00 92.88 125 GLN A O 1
ATOM 1052 N N . ALA A 1 126 ? -16.029 0.192 15.980 1.00 93.94 126 ALA A N 1
ATOM 1053 C CA . ALA A 1 126 ? -15.499 -1.162 16.047 1.00 93.94 126 ALA A CA 1
ATOM 1054 C C . ALA A 1 126 ? -16.544 -2.212 15.650 1.00 93.94 126 ALA A C 1
ATOM 1056 O O . ALA A 1 126 ? -16.230 -3.158 14.924 1.00 93.94 126 ALA A O 1
ATOM 1057 N N . TYR A 1 127 ? -17.787 -2.047 16.103 1.00 95.25 127 TYR A N 1
ATOM 1058 C CA . TYR A 1 127 ? -18.886 -2.940 15.757 1.00 95.25 127 TYR A CA 1
ATOM 1059 C C . TYR A 1 127 ? -19.187 -2.895 14.257 1.00 95.25 127 TYR A C 1
ATOM 1061 O O . TYR A 1 127 ? -19.244 -3.949 13.621 1.00 95.25 127 TYR A O 1
ATOM 1069 N N . ASP A 1 128 ? -19.267 -1.699 13.676 1.00 93.56 128 ASP A N 1
ATOM 1070 C CA . ASP A 1 128 ? -19.577 -1.514 12.257 1.00 93.56 128 ASP A CA 1
ATOM 1071 C C . ASP A 1 128 ? -18.510 -2.150 11.343 1.00 93.56 128 ASP A C 1
ATOM 1073 O O . ASP A 1 128 ? -18.833 -2.724 10.298 1.00 93.56 128 ASP A O 1
ATOM 1077 N N . ILE A 1 129 ? -17.230 -2.098 11.738 1.00 92.62 129 ILE A N 1
ATOM 1078 C CA . ILE A 1 129 ? -16.126 -2.743 11.005 1.00 92.62 129 ILE A CA 1
ATOM 1079 C C . ILE A 1 129 ? -16.213 -4.273 11.099 1.00 92.62 129 ILE A C 1
ATOM 1081 O O . ILE A 1 129 ? -15.980 -4.972 10.110 1.00 92.62 129 ILE A O 1
ATOM 1085 N N . LEU A 1 130 ? -16.513 -4.812 12.284 1.00 92.38 130 LEU A N 1
ATOM 1086 C CA . LEU A 1 130 ? -16.477 -6.256 12.537 1.00 92.38 130 LEU A CA 1
ATOM 1087 C C . LEU A 1 130 ? -17.759 -6.987 12.117 1.00 92.38 130 LEU A C 1
ATOM 1089 O O . LEU A 1 130 ? -17.701 -8.186 11.825 1.00 92.38 130 LEU A O 1
ATOM 1093 N N . GLN A 1 131 ? -18.903 -6.301 12.082 1.00 92.44 131 GLN A N 1
ATOM 1094 C CA . GLN A 1 131 ? -20.191 -6.868 11.679 1.00 92.44 131 GLN A CA 1
ATOM 1095 C C . GLN A 1 131 ? -20.173 -7.336 10.217 1.00 92.44 131 GLN A C 1
ATOM 1097 O O . GLN A 1 131 ? -20.666 -8.431 9.900 1.00 92.44 131 GLN A O 1
ATOM 1102 N N . ASP A 1 132 ? -19.593 -6.521 9.336 1.00 91.31 132 ASP A N 1
ATOM 1103 C CA . ASP A 1 132 ? -19.541 -6.792 7.908 1.00 91.31 132 ASP A CA 1
ATOM 1104 C C . ASP A 1 132 ? -18.330 -7.657 7.545 1.00 91.31 132 ASP A C 1
ATOM 1106 O O . ASP A 1 132 ? -17.186 -7.254 7.760 1.00 91.31 132 ASP A O 1
ATOM 1110 N N . PRO A 1 133 ? -18.527 -8.826 6.904 1.00 90.25 133 PRO A N 1
ATOM 1111 C CA . PRO A 1 133 ? -17.418 -9.717 6.579 1.00 90.25 133 PRO A CA 1
ATOM 1112 C C . PRO A 1 133 ? -16.398 -9.058 5.645 1.00 90.25 133 PRO A C 1
ATOM 1114 O O . PRO A 1 133 ? -15.197 -9.258 5.816 1.00 90.25 133 PRO A O 1
ATOM 1117 N N . ARG A 1 134 ? -16.856 -8.247 4.679 1.00 88.12 134 ARG A N 1
ATOM 1118 C CA . ARG A 1 134 ? -15.966 -7.553 3.735 1.00 88.12 134 ARG A CA 1
ATOM 1119 C C . ARG A 1 134 ? -15.128 -6.486 4.444 1.00 88.12 134 ARG A C 1
ATOM 1121 O O . ARG A 1 134 ? -13.921 -6.446 4.225 1.00 88.12 134 ARG A O 1
ATOM 1128 N N . ARG A 1 135 ? -15.740 -5.685 5.326 1.00 90.69 135 ARG A N 1
ATOM 1129 C CA . ARG A 1 135 ? -15.049 -4.649 6.117 1.00 90.69 135 ARG A CA 1
ATOM 1130 C C . ARG A 1 135 ? -14.073 -5.268 7.111 1.00 90.69 135 ARG A C 1
ATOM 1132 O O . ARG A 1 135 ? -12.938 -4.819 7.209 1.00 90.69 135 ARG A O 1
ATOM 1139 N N . ARG A 1 136 ? -14.453 -6.378 7.745 1.00 90.94 136 ARG A N 1
ATOM 1140 C CA . ARG A 1 136 ? -13.584 -7.144 8.646 1.00 90.94 136 ARG A CA 1
ATOM 1141 C C . ARG A 1 136 ? -12.344 -7.693 7.941 1.00 90.94 136 ARG A C 1
ATOM 1143 O O . ARG A 1 136 ? -11.239 -7.572 8.462 1.00 90.94 136 ARG A O 1
ATOM 1150 N N . VAL A 1 137 ? -12.506 -8.287 6.755 1.00 89.06 137 VAL A N 1
ATOM 1151 C CA . VAL A 1 137 ? -11.371 -8.785 5.954 1.00 89.06 137 VAL A CA 1
ATOM 1152 C C . VAL A 1 137 ? -10.481 -7.626 5.501 1.00 89.06 137 VAL A C 1
ATOM 1154 O O . VAL A 1 137 ? -9.261 -7.718 5.611 1.00 89.06 137 VAL A O 1
ATOM 1157 N N . ALA A 1 138 ? -11.082 -6.531 5.035 1.00 88.69 138 ALA A N 1
ATOM 1158 C CA . ALA A 1 138 ? -10.383 -5.308 4.655 1.00 88.69 138 ALA A CA 1
ATOM 1159 C C . ALA A 1 138 ? -9.547 -4.744 5.822 1.00 88.69 138 ALA A C 1
ATOM 1161 O O . ALA A 1 138 ? -8.349 -4.507 5.663 1.00 88.69 138 ALA A O 1
ATOM 1162 N N . TYR A 1 139 ? -10.139 -4.644 7.015 1.00 90.12 139 TYR A N 1
ATOM 1163 C CA . TYR A 1 139 ? -9.464 -4.196 8.232 1.00 90.12 139 TYR A CA 1
ATOM 1164 C C . TYR A 1 139 ? -8.331 -5.140 8.650 1.00 90.12 139 TYR A C 1
ATOM 1166 O O . TYR A 1 139 ? -7.221 -4.697 8.936 1.00 90.12 139 TYR A O 1
ATOM 1174 N N . SER A 1 140 ? -8.560 -6.457 8.615 1.00 88.88 140 SER A N 1
ATOM 1175 C CA . SER A 1 140 ? -7.516 -7.441 8.921 1.00 88.88 140 SER A CA 1
ATOM 1176 C C . SER A 1 140 ? -6.327 -7.339 7.959 1.00 88.88 140 SER A C 1
ATOM 1178 O O . SER A 1 140 ? -5.183 -7.516 8.383 1.00 88.88 140 SER A O 1
ATOM 1180 N N . ARG A 1 141 ? -6.574 -7.061 6.670 1.00 84.88 141 ARG A N 1
ATOM 1181 C CA . ARG A 1 141 ? -5.514 -6.834 5.675 1.00 84.88 141 ARG A CA 1
ATOM 1182 C C . ARG A 1 141 ? -4.746 -5.553 5.981 1.00 84.88 141 ARG A C 1
ATOM 1184 O O . ARG A 1 141 ? -3.519 -5.603 6.004 1.00 84.88 141 ARG A O 1
ATOM 1191 N N . TYR A 1 142 ? -5.446 -4.457 6.270 1.00 87.00 142 TYR A N 1
ATOM 1192 C CA . TYR A 1 142 ? -4.836 -3.193 6.687 1.00 87.00 142 TYR A CA 1
ATOM 1193 C C . TYR A 1 142 ? -3.938 -3.376 7.914 1.00 87.00 142 TYR A C 1
ATOM 1195 O O . TYR A 1 142 ? -2.768 -3.009 7.871 1.00 87.00 142 TYR A O 1
ATOM 1203 N N . GLN A 1 143 ? -4.432 -4.041 8.961 1.00 85.75 143 GLN A N 1
ATOM 1204 C CA . GLN A 1 143 ? -3.659 -4.291 10.177 1.00 85.75 143 GLN A CA 1
ATOM 1205 C C . GLN A 1 143 ? -2.390 -5.108 9.885 1.00 85.75 143 GLN A C 1
ATOM 1207 O O . GLN A 1 143 ? -1.316 -4.790 10.393 1.00 85.75 143 GLN A O 1
ATOM 1212 N N . SER A 1 144 ? -2.495 -6.130 9.024 1.00 83.06 144 SER A N 1
ATOM 1213 C CA . SER A 1 144 ? -1.342 -6.938 8.601 1.00 83.06 144 SER A CA 1
ATOM 1214 C C . SER A 1 144 ? -0.339 -6.169 7.735 1.00 83.06 144 SER A C 1
ATOM 1216 O O . SER A 1 144 ? 0.853 -6.452 7.771 1.00 83.06 144 SER A O 1
ATOM 1218 N N . ALA A 1 145 ? -0.807 -5.203 6.944 1.00 79.50 145 ALA A N 1
ATOM 1219 C CA . ALA A 1 145 ? 0.038 -4.356 6.114 1.00 79.50 145 ALA A CA 1
ATOM 1220 C C . ALA A 1 145 ? 0.754 -3.292 6.954 1.00 79.50 145 ALA A C 1
ATOM 1222 O O . ALA A 1 145 ? 1.955 -3.084 6.797 1.00 79.50 145 ALA A O 1
ATOM 1223 N N . SER A 1 146 ? 0.035 -2.667 7.888 1.00 78.50 146 SER A N 1
ATOM 1224 C CA . SER A 1 146 ? 0.591 -1.668 8.797 1.00 78.50 146 SER A CA 1
ATOM 1225 C C . SER A 1 146 ? 1.687 -2.254 9.689 1.00 78.50 146 SER A C 1
ATOM 1227 O O . SER A 1 146 ? 2.665 -1.566 9.964 1.00 78.50 146 SER A O 1
ATOM 1229 N N . SER A 1 147 ? 1.559 -3.515 10.119 1.00 78.25 147 SER A N 1
ATOM 1230 C CA . SER A 1 147 ? 2.559 -4.165 10.975 1.00 78.25 147 SER A CA 1
ATOM 1231 C C . SER A 1 147 ? 3.827 -4.615 10.240 1.00 78.25 147 SER A C 1
ATOM 1233 O O . SER A 1 147 ? 4.867 -4.758 10.876 1.00 78.25 147 SER A O 1
ATOM 1235 N N . ARG A 1 148 ? 3.772 -4.834 8.917 1.00 70.50 148 ARG A N 1
ATOM 1236 C CA . ARG A 1 148 ? 4.885 -5.395 8.123 1.00 70.50 148 ARG A CA 1
ATOM 1237 C C . ARG A 1 148 ? 5.935 -4.381 7.652 1.00 70.50 148 ARG A C 1
ATOM 1239 O O . ARG A 1 148 ? 6.984 -4.799 7.173 1.00 70.50 148 ARG A O 1
ATOM 1246 N N . GLY A 1 149 ? 5.706 -3.077 7.810 1.00 63.72 149 GLY A N 1
ATOM 1247 C CA . GLY A 1 149 ? 6.663 -2.056 7.361 1.00 63.72 149 GLY A CA 1
ATOM 1248 C C . GLY A 1 149 ? 6.710 -1.881 5.826 1.00 63.72 149 GLY A C 1
ATOM 1249 O O . GLY A 1 149 ? 6.252 -2.754 5.083 1.00 63.72 149 GLY A O 1
ATOM 1250 N N . PRO A 1 150 ? 7.268 -0.771 5.305 1.00 58.53 150 PRO A N 1
ATOM 1251 C CA . PRO A 1 150 ? 7.354 -0.526 3.870 1.00 58.53 150 PRO A CA 1
ATOM 1252 C C . PRO A 1 150 ? 8.570 -1.254 3.298 1.00 58.53 150 PRO A C 1
ATOM 1254 O O . PRO A 1 150 ? 9.631 -0.665 3.121 1.00 58.53 150 PRO A O 1
ATOM 1257 N N . THR A 1 151 ? 8.433 -2.537 2.974 1.00 58.84 151 THR A N 1
ATOM 1258 C CA . THR A 1 151 ? 9.457 -3.231 2.179 1.00 58.84 151 THR A CA 1
ATOM 1259 C C . THR A 1 151 ? 8.888 -3.547 0.806 1.00 58.84 151 THR A C 1
ATOM 1261 O O . THR A 1 151 ? 8.487 -4.670 0.524 1.00 58.84 151 THR A O 1
ATOM 1264 N N . TYR A 1 152 ? 8.822 -2.531 -0.056 1.00 63.22 152 TYR A N 1
ATOM 1265 C CA . TYR A 1 152 ? 8.582 -2.744 -1.481 1.00 63.22 152 TYR A CA 1
ATOM 1266 C C . TYR A 1 152 ? 9.893 -2.560 -2.236 1.00 63.22 152 TYR A C 1
ATOM 1268 O O . TYR A 1 152 ? 10.379 -1.441 -2.393 1.00 63.22 152 TYR A O 1
ATOM 1276 N N . LYS A 1 153 ? 10.464 -3.671 -2.703 1.00 62.75 153 LYS A N 1
ATOM 1277 C CA . LYS A 1 153 ? 11.526 -3.664 -3.706 1.00 62.75 153 LYS A CA 1
ATOM 1278 C C . LYS A 1 153 ? 10.903 -4.156 -5.011 1.00 62.75 153 LYS A C 1
ATOM 1280 O O . LYS A 1 153 ? 10.459 -5.301 -5.041 1.00 62.75 153 LYS A O 1
ATOM 1285 N N . PRO A 1 154 ? 10.812 -3.326 -6.062 1.00 57.28 154 PRO A N 1
ATOM 1286 C CA . PRO A 1 154 ? 10.366 -3.815 -7.358 1.00 57.28 154 PRO A CA 1
ATOM 1287 C C . PRO A 1 154 ? 11.409 -4.823 -7.863 1.00 57.28 154 PRO A C 1
ATOM 1289 O O . PRO A 1 154 ? 12.539 -4.430 -8.148 1.00 57.28 154 PRO A O 1
ATOM 1292 N N . ALA A 1 155 ? 11.080 -6.117 -7.920 1.00 54.59 155 ALA A N 1
ATOM 1293 C CA . ALA A 1 155 ? 11.974 -7.080 -8.554 1.00 54.59 155 ALA A CA 1
ATOM 1294 C C . ALA A 1 155 ? 11.902 -6.932 -10.078 1.00 54.59 155 ALA A C 1
ATOM 1296 O O . ALA A 1 155 ? 10.855 -6.627 -10.649 1.00 54.59 155 ALA A O 1
ATOM 1297 N N . ALA A 1 156 ? 13.028 -7.191 -10.739 1.00 57.19 156 ALA A N 1
ATOM 1298 C CA . ALA A 1 156 ? 13.185 -7.126 -12.190 1.00 57.19 156 ALA A CA 1
ATOM 1299 C C . ALA A 1 156 ? 12.417 -8.226 -12.963 1.00 57.19 156 ALA A C 1
ATOM 1301 O O . ALA A 1 156 ? 12.446 -8.238 -14.192 1.00 57.19 156 ALA A O 1
ATOM 1302 N N . HIS A 1 157 ? 11.717 -9.138 -12.276 1.00 50.03 157 HIS A N 1
ATOM 1303 C CA . HIS A 1 157 ? 11.065 -10.301 -12.880 1.00 50.03 157 HIS A CA 1
ATOM 1304 C C . HIS A 1 157 ? 9.608 -10.449 -12.423 1.00 50.03 157 HIS A C 1
ATOM 1306 O O . HIS A 1 157 ? 9.356 -10.893 -11.310 1.00 50.03 157 HIS A O 1
ATOM 1312 N N . GLY A 1 158 ? 8.669 -10.138 -13.326 1.00 59.03 158 GLY A N 1
ATOM 1313 C CA . GLY A 1 158 ? 7.273 -10.597 -13.295 1.00 59.03 158 GLY A CA 1
ATOM 1314 C C . GLY A 1 158 ? 6.371 -10.036 -12.185 1.00 59.03 158 GLY A C 1
ATOM 1315 O O . GLY A 1 158 ? 6.747 -9.891 -11.028 1.00 59.03 158 GLY A O 1
ATOM 1316 N N . TYR A 1 159 ? 5.113 -9.758 -12.529 1.00 64.94 159 TYR A N 1
ATOM 1317 C CA . TYR A 1 159 ? 4.100 -9.359 -11.551 1.00 64.94 159 TYR A CA 1
ATOM 1318 C C . TYR A 1 159 ? 3.571 -10.612 -10.830 1.00 64.94 159 TYR A C 1
ATOM 1320 O O . TYR A 1 159 ? 2.669 -11.280 -11.329 1.00 64.94 159 TYR A O 1
ATOM 1328 N N . THR A 1 160 ? 4.160 -10.978 -9.687 1.00 74.50 160 THR A N 1
ATOM 1329 C CA . THR A 1 160 ? 3.657 -12.090 -8.851 1.00 74.50 160 THR A CA 1
ATOM 1330 C C . THR A 1 160 ? 2.663 -11.592 -7.795 1.00 74.50 160 THR A C 1
ATOM 1332 O O . THR A 1 160 ? 2.596 -10.398 -7.492 1.00 74.50 160 THR A O 1
ATOM 1335 N N . GLN A 1 161 ? 1.891 -12.508 -7.200 1.00 71.44 161 GLN A N 1
ATOM 1336 C CA . GLN A 1 161 ? 0.972 -12.182 -6.103 1.00 71.44 161 GLN A CA 1
ATOM 1337 C C . GLN A 1 161 ? 1.699 -11.518 -4.919 1.00 71.44 161 GLN A C 1
ATOM 1339 O O . GLN A 1 161 ? 1.202 -10.548 -4.350 1.00 71.44 161 GLN A O 1
ATOM 1344 N N . GLU A 1 162 ? 2.909 -11.978 -4.605 1.00 71.31 162 GLU A N 1
ATOM 1345 C CA . GLU A 1 162 ? 3.744 -11.431 -3.530 1.00 71.31 162 GLU A CA 1
ATOM 1346 C C . GLU A 1 162 ? 4.151 -9.975 -3.797 1.00 71.31 162 GLU A C 1
ATOM 1348 O O . GLU A 1 162 ? 4.112 -9.143 -2.891 1.00 71.31 162 GLU A O 1
ATOM 1353 N N . HIS A 1 163 ? 4.455 -9.623 -5.052 1.00 71.69 163 HIS A N 1
ATOM 1354 C CA . HIS A 1 163 ? 4.751 -8.240 -5.439 1.00 71.69 163 HIS A CA 1
ATOM 1355 C C . HIS A 1 163 ? 3.545 -7.325 -5.258 1.00 71.69 163 HIS A C 1
ATOM 1357 O O . HIS A 1 163 ? 3.685 -6.192 -4.795 1.00 71.69 163 HIS A O 1
ATOM 1363 N N . PHE A 1 164 ? 2.353 -7.813 -5.602 1.00 72.19 164 PHE A N 1
ATOM 1364 C CA . PHE A 1 164 ? 1.119 -7.062 -5.414 1.00 72.19 164 PHE A CA 1
ATOM 1365 C C . PHE A 1 164 ? 0.793 -6.863 -3.928 1.00 72.19 164 PHE A C 1
ATOM 1367 O O . PHE A 1 164 ? 0.394 -5.771 -3.519 1.00 72.19 164 PHE A O 1
ATOM 1374 N N . GLU A 1 165 ? 1.012 -7.885 -3.099 1.00 73.25 165 GLU A N 1
ATOM 1375 C CA . GLU A 1 165 ? 0.858 -7.786 -1.647 1.00 73.25 165 GLU A CA 1
ATOM 1376 C C . GLU A 1 165 ? 1.881 -6.827 -1.022 1.00 73.25 165 GLU A C 1
ATOM 1378 O O . GLU A 1 165 ? 1.497 -5.990 -0.202 1.00 73.25 165 GLU A O 1
ATOM 1383 N N . ALA A 1 166 ? 3.142 -6.860 -1.463 1.00 74.06 166 ALA A N 1
ATOM 1384 C CA . ALA A 1 166 ? 4.181 -5.922 -1.037 1.00 74.06 166 ALA A CA 1
ATOM 1385 C C . ALA A 1 166 ? 3.879 -4.479 -1.477 1.00 74.06 166 ALA A C 1
ATOM 1387 O O . ALA A 1 166 ? 4.021 -3.542 -0.690 1.00 74.06 166 ALA A O 1
ATOM 1388 N N . TYR A 1 167 ? 3.401 -4.281 -2.710 1.00 76.00 167 TYR A N 1
ATOM 1389 C CA . TYR A 1 167 ? 2.957 -2.976 -3.207 1.00 76.00 167 TYR A CA 1
ATOM 1390 C C . TYR A 1 167 ? 1.776 -2.447 -2.390 1.00 76.00 167 TYR A C 1
ATOM 1392 O O . TYR A 1 167 ? 1.757 -1.276 -2.002 1.00 76.00 167 TYR A O 1
ATOM 1400 N N . ARG A 1 168 ? 0.789 -3.301 -2.091 1.00 75.56 168 ARG A N 1
ATOM 1401 C CA . ARG A 1 168 ? -0.351 -2.941 -1.242 1.00 75.56 168 ARG A CA 1
ATOM 1402 C C . ARG A 1 168 ? 0.119 -2.578 0.167 1.00 75.56 168 ARG A C 1
ATOM 1404 O O . ARG A 1 168 ? -0.328 -1.563 0.687 1.00 75.56 168 ARG A O 1
ATOM 1411 N N . ALA A 1 169 ? 1.041 -3.346 0.750 1.00 74.81 169 ALA A N 1
ATOM 1412 C CA . ALA A 1 169 ? 1.601 -3.070 2.071 1.00 74.81 169 ALA A CA 1
ATOM 1413 C C . ALA A 1 169 ? 2.380 -1.747 2.119 1.00 74.81 169 ALA A C 1
ATOM 1415 O O . ALA A 1 169 ? 2.205 -0.966 3.048 1.00 74.81 169 ALA A O 1
ATOM 1416 N N . ALA A 1 170 ? 3.166 -1.434 1.089 1.00 75.69 170 ALA A N 1
ATOM 1417 C CA . ALA A 1 170 ? 3.865 -0.155 1.004 1.00 75.69 170 ALA A CA 1
ATOM 1418 C C . ALA A 1 170 ? 2.917 1.034 0.777 1.00 75.69 170 ALA A C 1
ATOM 1420 O O . ALA A 1 170 ? 3.138 2.115 1.322 1.00 75.69 170 ALA A O 1
ATOM 1421 N N . ASN A 1 171 ? 1.839 0.861 0.004 1.00 75.88 171 ASN A N 1
ATOM 1422 C CA . ASN A 1 171 ? 0.845 1.922 -0.175 1.00 75.88 171 ASN A CA 1
ATOM 1423 C C . ASN A 1 171 ? -0.050 2.118 1.048 1.00 75.88 171 ASN A C 1
ATOM 1425 O O . ASN A 1 171 ? -0.431 3.253 1.311 1.00 75.88 171 ASN A O 1
ATOM 1429 N N . ALA A 1 172 ? -0.322 1.061 1.816 1.00 71.69 172 ALA A N 1
ATOM 1430 C CA . ALA A 1 172 ? -1.083 1.109 3.065 1.00 71.69 172 ALA A CA 1
ATOM 1431 C C . ALA A 1 172 ? -0.546 2.133 4.067 1.00 71.69 172 ALA A C 1
ATOM 1433 O O . ALA A 1 172 ? -1.299 2.700 4.848 1.00 71.69 172 ALA A O 1
ATOM 1434 N N . GLN A 1 173 ? 0.766 2.366 4.039 1.00 72.31 173 GLN A N 1
ATOM 1435 C CA . GLN A 1 173 ? 1.428 3.302 4.940 1.00 72.31 173 GLN A CA 1
ATOM 1436 C C . GLN A 1 173 ? 1.280 4.765 4.519 1.00 72.31 173 GLN A C 1
ATOM 1438 O O . GLN A 1 173 ? 1.611 5.673 5.281 1.00 72.31 173 GLN A O 1
ATOM 1443 N N . ARG A 1 174 ? 0.784 5.031 3.308 1.00 77.06 174 ARG A N 1
ATOM 1444 C CA . ARG A 1 174 ? 0.486 6.397 2.883 1.00 77.06 174 ARG A CA 1
ATOM 1445 C C . ARG A 1 174 ? -0.823 6.821 3.539 1.00 77.06 174 ARG A C 1
ATOM 1447 O O . ARG A 1 174 ? -1.827 6.133 3.406 1.00 77.06 174 ARG A O 1
ATOM 1454 N N . ARG A 1 175 ? -0.846 8.011 4.148 1.00 74.12 175 ARG A N 1
ATOM 1455 C CA . ARG A 1 175 ? -2.040 8.592 4.804 1.00 74.12 175 ARG A CA 1
ATOM 1456 C C . ARG A 1 175 ? -3.310 8.582 3.934 1.00 74.12 175 ARG A C 1
ATOM 1458 O O . ARG A 1 175 ? -4.413 8.490 4.460 1.00 74.12 175 ARG A O 1
ATOM 1465 N N . GLN A 1 176 ? -3.150 8.656 2.611 1.00 73.19 176 GLN A N 1
ATOM 1466 C CA . GLN A 1 176 ? -4.243 8.604 1.631 1.00 73.19 176 GLN A CA 1
ATOM 1467 C C . GLN A 1 176 ? -4.945 7.237 1.538 1.00 73.19 176 GLN A C 1
ATOM 1469 O O . GLN A 1 176 ? -6.076 7.172 1.067 1.00 73.19 176 GLN A O 1
ATOM 1474 N N . TYR A 1 177 ? -4.282 6.158 1.959 1.00 76.75 177 TYR A N 1
ATOM 1475 C CA . TYR A 1 177 ? -4.806 4.788 1.942 1.00 76.75 177 TYR A CA 1
ATOM 1476 C C . TYR A 1 177 ? -4.991 4.226 3.354 1.00 76.75 177 TYR A C 1
ATOM 1478 O O . TYR A 1 177 ? -5.080 3.008 3.536 1.00 76.75 177 TYR A O 1
ATOM 1486 N N . ASP A 1 178 ? -5.059 5.111 4.350 1.00 83.88 178 ASP A N 1
ATOM 1487 C CA . ASP A 1 178 ? -5.469 4.724 5.689 1.00 83.88 178 ASP A CA 1
ATOM 1488 C C . ASP A 1 178 ? -6.881 4.127 5.652 1.00 83.88 178 ASP A C 1
ATOM 1490 O O . ASP A 1 178 ? -7.735 4.584 4.888 1.00 83.88 178 ASP A O 1
ATOM 1494 N N . PHE A 1 179 ? -7.132 3.102 6.466 1.00 84.44 179 PHE A N 1
ATOM 1495 C CA . PHE A 1 179 ? -8.403 2.380 6.443 1.00 84.44 179 PHE A CA 1
ATOM 1496 C C . PHE A 1 179 ? -9.596 3.300 6.727 1.00 84.44 179 PHE A C 1
ATOM 1498 O O . PHE A 1 1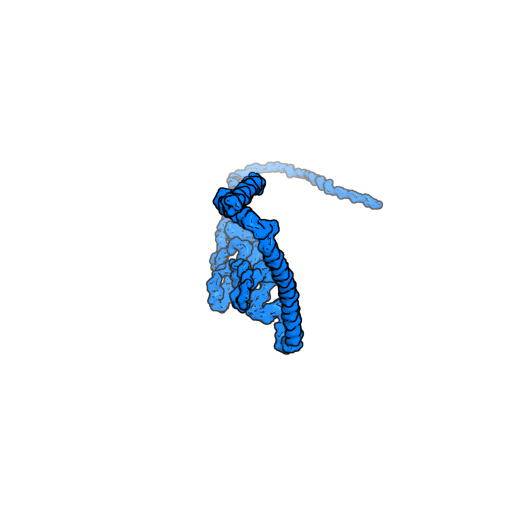79 ? -10.646 3.139 6.109 1.00 84.44 179 PHE A O 1
ATOM 1505 N N . GLN A 1 180 ? -9.421 4.287 7.613 1.00 81.50 180 GLN A N 1
ATOM 1506 C CA . GLN A 1 180 ? -10.464 5.259 7.948 1.00 81.50 180 GLN A CA 1
ATOM 1507 C C . GLN A 1 180 ? -10.740 6.245 6.805 1.00 81.50 180 GLN A C 1
ATOM 1509 O O . GLN A 1 180 ? -11.883 6.643 6.604 1.00 81.50 180 GLN A O 1
ATOM 1514 N N . ASN A 1 181 ? -9.711 6.613 6.035 1.00 84.19 181 ASN A N 1
ATOM 1515 C CA . ASN A 1 181 ? -9.830 7.588 4.948 1.00 84.19 181 ASN A CA 1
ATOM 1516 C C . ASN A 1 181 ? -10.290 6.956 3.629 1.00 84.19 181 ASN A C 1
ATOM 1518 O O . ASN A 1 181 ? -10.966 7.607 2.836 1.00 84.19 181 ASN A O 1
ATOM 1522 N N . ASN A 1 182 ? -9.886 5.712 3.358 1.00 84.56 182 ASN A N 1
ATOM 1523 C CA . ASN A 1 182 ? -10.125 5.051 2.079 1.00 84.56 182 ASN A CA 1
ATOM 1524 C C . ASN A 1 182 ? -10.469 3.568 2.265 1.00 84.56 182 ASN A C 1
ATOM 1526 O O . ASN A 1 182 ? -9.691 2.662 1.952 1.00 84.56 182 ASN A O 1
ATOM 1530 N N . GLU A 1 183 ? -11.668 3.318 2.786 1.00 85.12 183 GLU A N 1
ATOM 1531 C CA . GLU A 1 183 ? -12.180 1.964 3.005 1.00 85.12 183 GLU A CA 1
ATOM 1532 C C . GLU A 1 183 ? -12.359 1.190 1.684 1.00 85.12 183 GLU A C 1
ATOM 1534 O O . GLU A 1 183 ? -12.142 -0.024 1.623 1.00 85.12 183 GLU A O 1
ATOM 1539 N N . GLU A 1 184 ? -12.718 1.891 0.605 1.00 86.88 184 GLU A N 1
ATOM 1540 C CA . GLU A 1 184 ? -12.925 1.311 -0.726 1.00 86.88 184 GLU A CA 1
ATOM 1541 C C . GLU A 1 184 ? -11.668 0.606 -1.247 1.00 86.88 184 GLU A C 1
ATOM 1543 O O . GLU A 1 184 ? -11.765 -0.501 -1.781 1.00 86.88 184 GLU A O 1
ATOM 1548 N N . PHE A 1 185 ? -10.484 1.179 -1.003 1.00 86.50 185 PHE A N 1
ATOM 1549 C CA . PHE A 1 185 ? -9.201 0.574 -1.370 1.00 86.50 185 PHE A CA 1
ATOM 1550 C C . PHE A 1 185 ? -9.008 -0.803 -0.739 1.00 86.50 185 PHE A C 1
ATOM 1552 O O . PHE A 1 185 ? -8.595 -1.755 -1.403 1.00 86.50 185 PHE A O 1
ATOM 1559 N N . TRP A 1 186 ? -9.330 -0.927 0.547 1.00 85.12 186 TRP A N 1
ATOM 1560 C CA . TRP A 1 186 ? -9.162 -2.175 1.287 1.00 85.12 186 TRP A CA 1
ATOM 1561 C C . TRP A 1 186 ? -10.248 -3.201 0.973 1.00 85.12 186 TRP A C 1
ATOM 1563 O O . TRP A 1 186 ? -10.015 -4.412 1.079 1.00 85.12 186 TRP A O 1
ATOM 1573 N N . ARG A 1 187 ? -11.424 -2.725 0.557 1.00 86.50 187 ARG A N 1
ATOM 1574 C CA . ARG A 1 187 ? -12.531 -3.557 0.080 1.00 86.50 187 ARG A CA 1
ATOM 1575 C C . ARG A 1 187 ? -12.328 -4.060 -1.344 1.00 86.50 187 ARG A C 1
ATOM 1577 O O . ARG A 1 187 ? -12.915 -5.093 -1.672 1.00 86.50 187 ARG A O 1
ATOM 1584 N N . ALA A 1 188 ? -11.506 -3.386 -2.149 1.00 85.31 188 ALA A N 1
ATOM 1585 C CA . ALA A 1 188 ? -11.240 -3.773 -3.524 1.00 85.31 188 ALA A CA 1
ATOM 1586 C C . ALA A 1 188 ? -10.525 -5.131 -3.596 1.00 85.31 188 ALA A C 1
ATOM 1588 O O . ALA A 1 188 ? -9.340 -5.273 -3.274 1.00 85.31 188 ALA A O 1
ATOM 1589 N N . GLY A 1 189 ? -11.288 -6.158 -3.978 1.00 78.06 189 GLY A N 1
ATOM 1590 C CA . GLY A 1 189 ? -10.794 -7.526 -4.122 1.00 78.06 189 GLY A CA 1
ATOM 1591 C C . GLY A 1 189 ? -10.339 -7.841 -5.540 1.00 78.06 189 GLY A C 1
ATOM 1592 O O . GLY A 1 189 ? -9.397 -8.610 -5.712 1.00 78.06 189 GLY A O 1
ATOM 1593 N N . THR A 1 190 ? -10.978 -7.226 -6.533 1.00 84.50 190 THR A N 1
ATOM 1594 C CA . THR A 1 190 ? -10.686 -7.434 -7.952 1.00 84.50 190 THR A CA 1
ATOM 1595 C C . THR A 1 190 ? -10.166 -6.155 -8.606 1.00 84.50 190 THR A C 1
ATOM 1597 O O . THR A 1 190 ? -10.234 -5.062 -8.032 1.00 84.50 190 THR A O 1
ATOM 1600 N N . TRP A 1 191 ? -9.626 -6.282 -9.820 1.00 82.06 191 TRP A N 1
ATOM 1601 C CA . TRP A 1 191 ? -9.168 -5.123 -10.585 1.00 82.06 191 TRP A CA 1
ATOM 1602 C C . TRP A 1 191 ? -10.323 -4.155 -10.887 1.00 82.06 191 TRP A C 1
ATOM 1604 O O . TRP A 1 191 ? -10.134 -2.943 -10.825 1.00 82.06 191 TRP A O 1
ATOM 1614 N N . GLU A 1 192 ? -11.533 -4.667 -11.119 1.00 88.25 192 GLU A N 1
ATOM 1615 C CA . GLU A 1 192 ? -12.734 -3.866 -11.371 1.00 88.25 192 GLU A CA 1
ATOM 1616 C C . GLU A 1 192 ? -13.133 -3.024 -10.156 1.00 88.25 192 GLU A C 1
ATOM 1618 O O . GLU A 1 192 ? -13.500 -1.861 -10.314 1.00 88.25 192 GLU A O 1
ATOM 1623 N N . ASP A 1 193 ? -13.046 -3.582 -8.941 1.00 87.12 193 ASP A N 1
ATOM 1624 C CA . ASP A 1 193 ? -13.298 -2.823 -7.710 1.00 87.12 193 ASP A CA 1
ATOM 1625 C C . ASP A 1 193 ? -12.297 -1.667 -7.563 1.00 87.12 193 ASP A C 1
ATOM 1627 O O . ASP A 1 193 ? -12.684 -0.533 -7.275 1.00 87.12 193 ASP A O 1
ATOM 1631 N N . TYR A 1 194 ? -11.009 -1.939 -7.802 1.00 86.31 194 TYR A N 1
ATOM 1632 C CA . TYR A 1 194 ? -9.966 -0.914 -7.750 1.00 86.31 194 TYR A CA 1
ATOM 1633 C C . TYR A 1 194 ? -10.178 0.159 -8.824 1.00 86.31 194 TYR A C 1
ATOM 1635 O O . TYR A 1 194 ? -9.983 1.349 -8.572 1.00 86.31 194 TYR A O 1
ATOM 1643 N N . TYR A 1 195 ? -10.607 -0.251 -10.018 1.00 87.81 195 TYR A N 1
ATOM 1644 C CA . TYR A 1 195 ? -10.915 0.651 -11.116 1.00 87.81 195 TYR A CA 1
ATOM 1645 C C . TYR A 1 195 ? -12.060 1.600 -10.765 1.00 87.81 195 TYR A C 1
ATOM 1647 O O . TYR A 1 195 ? -11.923 2.812 -10.942 1.00 87.81 195 TYR A O 1
ATOM 1655 N N . ARG A 1 196 ? -13.152 1.063 -10.206 1.00 90.06 196 ARG A N 1
ATOM 1656 C CA . ARG A 1 196 ? -14.292 1.857 -9.735 1.00 90.06 196 ARG A CA 1
ATOM 1657 C C . ARG A 1 196 ? -13.869 2.874 -8.687 1.00 90.06 196 ARG A C 1
ATOM 1659 O O . ARG A 1 196 ? -14.203 4.043 -8.827 1.00 90.06 196 ARG A O 1
ATOM 1666 N N . MET A 1 197 ? -13.073 2.467 -7.703 1.00 87.25 197 MET A N 1
ATOM 1667 C CA . MET A 1 197 ? -12.560 3.384 -6.684 1.00 87.25 197 MET A CA 1
ATOM 1668 C C . MET A 1 197 ? -11.692 4.496 -7.301 1.00 87.25 197 MET A C 1
ATOM 1670 O O . MET A 1 197 ? -11.860 5.676 -6.997 1.00 87.25 197 MET A O 1
ATOM 1674 N N . LYS A 1 198 ? -10.751 4.141 -8.186 1.00 86.25 198 LYS A N 1
ATOM 1675 C CA . LYS A 1 198 ? -9.776 5.094 -8.736 1.00 86.25 198 LYS A CA 1
ATOM 1676 C C . LYS A 1 198 ? -10.383 6.066 -9.747 1.00 86.25 198 LYS A C 1
ATOM 1678 O O . LYS A 1 198 ? -10.035 7.243 -9.743 1.00 86.25 198 LYS A O 1
ATOM 1683 N N . TYR A 1 199 ? -11.237 5.569 -10.637 1.00 88.56 199 TYR A N 1
ATOM 1684 C CA . TYR A 1 199 ? -11.769 6.334 -11.767 1.00 88.56 199 TYR A CA 1
ATOM 1685 C C . TYR A 1 199 ? -13.233 6.739 -11.588 1.00 88.56 199 TYR A C 1
ATOM 1687 O O . TYR A 1 199 ? -13.758 7.441 -12.449 1.00 88.56 199 TYR A O 1
ATOM 1695 N N . LYS A 1 200 ? -13.888 6.309 -10.499 1.00 88.25 200 LYS A N 1
ATOM 1696 C CA . LYS A 1 200 ? -15.301 6.590 -10.183 1.00 88.25 200 LYS A CA 1
ATOM 1697 C C . LYS A 1 200 ? -16.253 6.285 -11.346 1.00 88.25 200 LYS A C 1
ATOM 1699 O O . LYS A 1 200 ? -17.264 6.954 -11.525 1.00 88.25 200 LYS A O 1
ATOM 1704 N N . ARG A 1 201 ? -15.902 5.280 -12.149 1.00 87.44 201 ARG A N 1
ATOM 1705 C CA . ARG A 1 201 ? -16.653 4.815 -13.319 1.00 87.44 201 ARG A CA 1
ATOM 1706 C C . ARG A 1 201 ? -16.597 3.298 -13.404 1.00 87.44 201 ARG A C 1
ATOM 1708 O O . ARG A 1 201 ? -15.705 2.672 -12.824 1.00 87.44 201 ARG A O 1
ATOM 1715 N N . GLU A 1 202 ? -17.539 2.715 -14.130 1.00 86.44 202 GLU A N 1
ATOM 1716 C CA . GLU A 1 202 ? -17.545 1.278 -14.380 1.00 86.44 202 GLU A CA 1
ATOM 1717 C C . GLU A 1 202 ? -16.316 0.848 -15.196 1.00 86.44 202 GLU A C 1
ATOM 1719 O O . GLU A 1 202 ? -15.763 1.650 -15.958 1.00 86.44 202 GLU A O 1
ATOM 1724 N N . PRO A 1 203 ? -15.822 -0.387 -14.991 1.00 84.69 203 PRO A N 1
ATOM 1725 C CA . PRO A 1 203 ? -14.723 -0.909 -15.789 1.00 84.69 203 PRO A CA 1
ATOM 1726 C C . PRO A 1 203 ? -15.098 -0.888 -17.281 1.00 84.69 203 PRO A C 1
ATOM 1728 O O . PRO A 1 203 ? -16.253 -1.166 -17.609 1.00 84.69 203 PRO A O 1
ATOM 1731 N N . PRO A 1 204 ? -14.146 -0.587 -18.187 1.00 82.62 204 PRO A N 1
ATOM 1732 C CA . PRO A 1 204 ? -14.426 -0.516 -19.614 1.00 82.62 204 PRO A CA 1
ATOM 1733 C C . PRO A 1 204 ? -14.980 -1.850 -20.096 1.00 82.62 204 PRO A C 1
ATOM 1735 O O . PRO A 1 204 ? -14.389 -2.904 -19.835 1.00 82.62 204 PRO A O 1
ATOM 1738 N N . THR A 1 205 ? -16.105 -1.815 -20.800 1.00 84.88 205 THR A N 1
ATOM 1739 C CA . THR A 1 205 ? -16.662 -3.024 -21.405 1.00 84.88 205 THR A CA 1
ATOM 1740 C C . THR A 1 205 ? -15.769 -3.486 -22.558 1.00 84.88 205 THR A C 1
ATOM 1742 O O . THR A 1 205 ? -14.965 -2.724 -23.109 1.00 84.88 205 THR A O 1
ATOM 1745 N N . LYS A 1 206 ? -15.897 -4.760 -22.948 1.00 82.12 206 LYS A N 1
ATOM 1746 C CA . LYS A 1 206 ? -15.131 -5.319 -24.076 1.00 82.12 206 LYS A CA 1
ATOM 1747 C C . LYS A 1 206 ? -15.323 -4.494 -25.357 1.00 82.12 206 LYS A C 1
ATOM 1749 O O . LYS A 1 206 ? -14.374 -4.299 -26.105 1.00 82.12 206 LYS A O 1
ATOM 1754 N N . GLU A 1 207 ? -16.514 -3.939 -25.554 1.00 84.06 207 GLU A N 1
ATOM 1755 C CA . GLU A 1 207 ? -16.864 -3.105 -26.708 1.00 84.06 207 GLU A CA 1
ATOM 1756 C C . GLU A 1 207 ? -16.102 -1.771 -26.734 1.00 84.06 207 GLU A C 1
ATOM 1758 O O . GLU A 1 207 ? -15.579 -1.360 -27.774 1.00 84.06 207 GLU A O 1
ATOM 1763 N N . GLU A 1 208 ? -15.973 -1.100 -25.585 1.00 82.44 208 GLU A N 1
ATOM 1764 C CA . GLU A 1 208 ? -15.177 0.126 -25.470 1.00 82.44 208 GLU A CA 1
ATOM 1765 C C . GLU A 1 208 ? -13.686 -0.140 -25.688 1.00 82.44 208 GLU A C 1
ATOM 1767 O O . GLU A 1 208 ? -12.972 0.683 -26.274 1.00 82.44 208 GLU A O 1
ATOM 1772 N N . PHE A 1 209 ? -13.208 -1.300 -25.235 1.00 82.69 209 PHE A N 1
ATOM 1773 C CA . PHE A 1 209 ? -11.835 -1.726 -25.464 1.00 82.69 209 PHE A CA 1
ATOM 1774 C C . PHE A 1 209 ? -11.578 -1.995 -26.950 1.00 82.69 209 PHE A C 1
ATOM 1776 O O . PHE A 1 209 ? -10.597 -1.495 -27.503 1.00 82.69 209 PHE A O 1
ATOM 1783 N N . GLU A 1 210 ? -12.485 -2.699 -27.631 1.00 85.94 210 GLU A N 1
ATOM 1784 C CA . GLU A 1 210 ? -12.365 -2.965 -29.065 1.00 85.94 210 GLU A CA 1
ATOM 1785 C C . GLU A 1 210 ? -12.392 -1.696 -29.917 1.00 85.94 210 GLU A C 1
ATOM 1787 O O . GLU A 1 210 ? -11.643 -1.597 -30.890 1.00 85.94 210 GLU A O 1
ATOM 1792 N N . ARG A 1 211 ? -13.175 -0.687 -29.522 1.00 85.62 211 ARG A N 1
ATOM 1793 C CA . ARG A 1 211 ? -13.176 0.626 -30.182 1.00 85.62 211 ARG A CA 1
ATOM 1794 C C . ARG A 1 211 ? -11.843 1.363 -30.012 1.00 85.62 211 ARG A C 1
ATOM 1796 O O . ARG A 1 211 ? -11.409 2.081 -30.911 1.00 85.62 211 ARG A O 1
ATOM 1803 N N . ASN A 1 212 ? -11.182 1.189 -28.869 1.00 84.19 212 ASN A N 1
ATOM 1804 C CA . ASN A 1 212 ? -9.937 1.881 -28.532 1.00 84.19 212 ASN A CA 1
ATOM 1805 C C . ASN A 1 212 ? -8.662 1.078 -28.848 1.00 84.19 212 ASN A C 1
ATOM 1807 O O . ASN A 1 212 ? -7.565 1.631 -28.732 1.00 84.19 212 ASN A O 1
ATOM 1811 N N . LYS A 1 213 ? -8.772 -0.182 -29.298 1.00 88.56 213 LYS A N 1
ATOM 1812 C CA . LYS A 1 213 ? -7.626 -1.084 -29.521 1.00 88.56 213 LYS A CA 1
ATOM 1813 C C . LYS A 1 213 ? -6.559 -0.494 -30.443 1.00 88.56 213 LYS A C 1
ATOM 181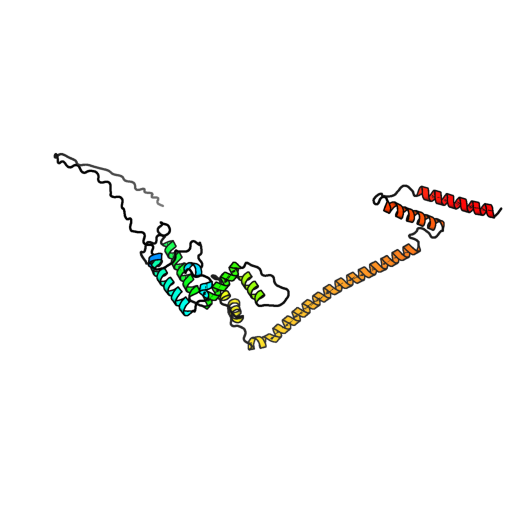5 O O . LYS A 1 213 ? -5.374 -0.569 -30.137 1.00 88.56 213 LYS A O 1
ATOM 1820 N N . TYR A 1 214 ? -6.973 0.174 -31.521 1.00 89.19 214 TYR A N 1
ATOM 1821 C CA . TYR A 1 214 ? -6.046 0.777 -32.482 1.00 89.19 214 TYR A CA 1
ATOM 1822 C C . TYR A 1 214 ? -5.324 2.007 -31.924 1.00 89.19 214 TYR A C 1
ATOM 1824 O O . TYR A 1 214 ? -4.154 2.215 -32.232 1.00 89.19 214 TYR A O 1
ATOM 1832 N N . LYS A 1 215 ? -5.974 2.790 -31.052 1.00 88.94 215 LYS A N 1
ATOM 1833 C CA . LYS A 1 215 ? -5.335 3.934 -30.381 1.00 88.94 215 LYS A CA 1
ATOM 1834 C C . LYS A 1 215 ? -4.257 3.464 -29.408 1.00 88.94 215 LYS A C 1
ATOM 1836 O O . LYS A 1 215 ? -3.165 4.023 -29.385 1.00 88.94 215 LYS A O 1
ATOM 1841 N N . ILE A 1 216 ? -4.558 2.415 -28.637 1.00 88.38 216 ILE A N 1
ATOM 1842 C CA . ILE A 1 216 ? -3.600 1.794 -27.714 1.00 88.38 216 ILE A CA 1
ATOM 1843 C C . ILE A 1 216 ? -2.426 1.205 -28.504 1.00 88.38 216 ILE A C 1
ATOM 1845 O O . ILE A 1 216 ? -1.276 1.481 -28.174 1.00 88.38 216 ILE A O 1
ATOM 1849 N N . LEU A 1 217 ? -2.705 0.461 -29.580 1.00 91.56 217 LEU A N 1
ATOM 1850 C CA . LEU A 1 217 ? -1.682 -0.130 -30.444 1.00 91.56 217 LEU A CA 1
ATOM 1851 C C . LEU A 1 217 ? -0.750 0.931 -31.038 1.00 91.56 217 LEU A C 1
ATOM 1853 O O . LEU A 1 217 ? 0.468 0.799 -30.936 1.00 91.56 217 LEU A O 1
ATOM 1857 N N . TYR A 1 218 ? -1.311 2.001 -31.606 1.00 93.75 218 TYR A N 1
ATOM 1858 C CA . TYR A 1 218 ? -0.519 3.102 -32.148 1.00 93.75 218 TYR A CA 1
ATOM 1859 C C . TYR A 1 218 ? 0.361 3.749 -31.072 1.00 93.75 218 TYR A C 1
ATOM 1861 O O . TYR A 1 218 ? 1.539 3.996 -31.312 1.00 93.75 218 TYR A O 1
ATOM 1869 N N . GLY A 1 219 ? -0.174 3.959 -29.863 1.00 94.00 219 GLY A N 1
ATOM 1870 C CA . GLY A 1 219 ? 0.594 4.496 -28.738 1.00 94.00 219 GLY A CA 1
ATOM 1871 C C . GLY A 1 219 ? 1.784 3.615 -28.345 1.00 94.00 219 GLY A C 1
ATOM 1872 O O . GLY A 1 219 ? 2.882 4.128 -28.135 1.00 94.00 219 GLY A O 1
ATOM 1873 N N . VAL A 1 220 ? 1.595 2.292 -28.299 1.00 92.38 220 VAL A N 1
ATOM 1874 C CA . VAL A 1 220 ? 2.675 1.340 -27.986 1.00 92.38 220 VAL A CA 1
ATOM 1875 C C . VAL A 1 220 ? 3.737 1.326 -29.086 1.00 92.38 220 VAL A C 1
ATOM 1877 O O . VAL A 1 220 ? 4.925 1.379 -28.776 1.00 92.38 220 VAL A O 1
ATOM 1880 N N . ILE A 1 221 ? 3.329 1.307 -30.360 1.00 94.75 221 ILE A N 1
ATOM 1881 C CA . ILE A 1 221 ? 4.261 1.349 -31.497 1.00 94.75 221 ILE A CA 1
ATOM 1882 C C . ILE A 1 221 ? 5.058 2.656 -31.490 1.00 94.75 221 ILE A C 1
ATOM 1884 O O . ILE A 1 221 ? 6.278 2.622 -31.625 1.00 94.75 221 ILE A O 1
ATOM 1888 N N . ALA A 1 222 ? 4.399 3.797 -31.277 1.00 94.88 222 ALA A N 1
ATOM 1889 C CA . ALA A 1 222 ? 5.061 5.097 -31.219 1.00 94.88 222 ALA A CA 1
ATOM 1890 C C . ALA A 1 222 ? 6.078 5.171 -30.068 1.00 94.88 222 ALA A C 1
ATOM 1892 O O . ALA A 1 222 ? 7.198 5.642 -30.263 1.00 94.88 222 ALA A O 1
ATOM 1893 N N . PHE A 1 223 ? 5.726 4.658 -28.883 1.00 93.94 223 PHE A N 1
ATOM 1894 C CA . PHE A 1 223 ? 6.643 4.610 -27.743 1.00 93.94 223 PHE A CA 1
ATOM 1895 C C . PHE A 1 223 ? 7.832 3.669 -27.994 1.00 93.94 223 PHE A C 1
ATOM 1897 O O . PHE A 1 223 ? 8.972 4.015 -27.684 1.00 93.94 223 PHE A O 1
ATOM 1904 N N . GLY A 1 224 ? 7.585 2.507 -28.607 1.00 93.62 224 GLY A N 1
ATOM 1905 C CA . GLY A 1 224 ? 8.636 1.572 -29.012 1.00 93.62 224 GLY A CA 1
ATOM 1906 C C . GLY A 1 224 ? 9.593 2.174 -30.042 1.00 93.62 224 GLY A C 1
ATOM 1907 O O . GLY A 1 224 ? 10.808 2.101 -29.866 1.00 93.62 224 GLY A O 1
ATOM 1908 N N . ALA A 1 225 ? 9.060 2.837 -31.071 1.00 95.00 225 ALA A N 1
ATOM 1909 C CA . ALA A 1 225 ? 9.850 3.521 -32.092 1.00 95.00 225 ALA A CA 1
ATOM 1910 C C . ALA A 1 225 ? 10.709 4.646 -31.494 1.00 95.00 225 ALA A C 1
ATOM 1912 O O . ALA A 1 225 ? 11.885 4.767 -31.836 1.00 95.00 225 ALA A O 1
ATOM 1913 N N . LEU A 1 226 ? 10.160 5.422 -30.552 1.00 94.12 226 LEU A N 1
ATOM 1914 C CA . LEU A 1 226 ? 10.903 6.466 -29.844 1.00 94.12 226 LEU A CA 1
ATOM 1915 C C . LEU A 1 226 ? 12.060 5.883 -29.020 1.00 94.12 226 LEU A C 1
ATOM 1917 O O . LEU A 1 226 ? 13.182 6.383 -29.087 1.00 94.12 226 LEU A O 1
ATOM 1921 N N . GLY A 1 227 ? 11.805 4.806 -28.271 1.00 92.81 227 GLY A N 1
ATOM 1922 C CA . GLY A 1 227 ? 12.844 4.116 -27.505 1.00 92.81 227 GLY A CA 1
ATOM 1923 C C . GLY A 1 227 ? 13.960 3.569 -28.398 1.00 92.81 227 GLY A C 1
ATOM 1924 O O . GLY A 1 227 ? 15.138 3.719 -28.078 1.00 92.81 227 GLY A O 1
ATOM 1925 N N . PHE A 1 228 ? 13.600 2.996 -29.547 1.00 93.62 228 PHE A N 1
ATOM 1926 C CA . PHE A 1 228 ? 14.563 2.475 -30.515 1.00 93.62 228 PHE A CA 1
ATOM 1927 C C . PHE A 1 228 ? 15.396 3.589 -31.168 1.00 93.62 228 PHE A C 1
ATOM 1929 O O . PHE A 1 228 ? 16.615 3.467 -31.266 1.00 93.62 228 PHE A O 1
ATOM 1936 N N . ALA A 1 229 ? 14.777 4.716 -31.529 1.00 92.25 229 ALA A N 1
ATOM 1937 C CA . ALA A 1 229 ? 15.488 5.879 -32.060 1.00 92.25 229 ALA A CA 1
ATOM 1938 C C . ALA A 1 229 ? 16.523 6.428 -31.060 1.00 92.25 229 ALA A C 1
ATOM 1940 O O . ALA A 1 229 ? 17.659 6.714 -31.437 1.00 92.25 229 ALA A O 1
ATOM 1941 N N . LEU A 1 230 ? 16.169 6.505 -29.771 1.00 91.38 230 LEU A N 1
ATOM 1942 C CA . LEU A 1 230 ? 17.100 6.915 -28.713 1.00 91.38 230 LEU A CA 1
ATOM 1943 C C . LEU A 1 230 ? 18.275 5.939 -28.554 1.00 91.38 230 LEU A C 1
ATOM 1945 O O . LEU A 1 230 ? 19.410 6.370 -28.340 1.00 91.38 230 LEU A O 1
ATOM 1949 N N . GLN A 1 231 ? 18.029 4.631 -28.679 1.00 88.69 231 GLN A N 1
ATOM 1950 C CA . GLN A 1 231 ? 19.101 3.633 -28.668 1.00 88.69 231 GLN A CA 1
ATOM 1951 C C . GLN A 1 231 ? 20.045 3.813 -29.861 1.00 88.69 231 GLN A C 1
ATOM 1953 O O . GLN A 1 231 ? 21.258 3.811 -29.659 1.00 88.69 231 GLN A O 1
ATOM 1958 N N . ILE A 1 232 ? 19.514 4.051 -31.066 1.00 91.88 232 ILE A N 1
ATOM 1959 C CA . ILE A 1 232 ? 20.324 4.288 -32.270 1.00 91.88 232 ILE A CA 1
ATOM 1960 C C . ILE A 1 232 ? 21.258 5.487 -32.074 1.00 91.88 232 ILE A C 1
ATOM 1962 O O . ILE A 1 232 ? 22.463 5.349 -32.280 1.00 91.88 232 ILE A O 1
ATOM 1966 N N . VAL A 1 233 ? 20.745 6.632 -31.615 1.00 90.88 233 VAL A N 1
ATOM 1967 C CA . VAL A 1 233 ? 21.570 7.836 -31.396 1.00 90.88 233 VAL A CA 1
ATOM 1968 C C . VAL A 1 233 ? 22.711 7.552 -30.415 1.00 90.88 233 VAL A C 1
ATOM 1970 O O . VAL A 1 233 ? 23.875 7.794 -30.727 1.00 90.88 233 VAL A O 1
ATOM 1973 N N . ASN A 1 234 ? 22.404 6.934 -29.270 1.00 89.56 234 ASN A N 1
ATOM 1974 C CA . ASN A 1 234 ? 23.420 6.576 -28.277 1.00 89.56 234 ASN A CA 1
ATOM 1975 C C . ASN A 1 234 ? 24.461 5.585 -28.837 1.00 89.56 234 ASN A C 1
ATOM 1977 O O . ASN A 1 234 ? 25.637 5.648 -28.481 1.00 89.56 234 ASN A O 1
ATOM 1981 N N . THR A 1 235 ? 24.064 4.670 -29.728 1.00 87.69 235 THR A N 1
ATOM 1982 C CA . THR A 1 235 ? 25.021 3.761 -30.377 1.00 87.69 235 THR A CA 1
ATOM 1983 C C . THR A 1 235 ? 25.909 4.464 -31.400 1.00 87.69 235 THR A C 1
ATOM 1985 O O . THR A 1 235 ? 27.104 4.183 -31.426 1.00 87.69 235 THR A O 1
ATOM 1988 N N . ILE A 1 236 ? 25.385 5.412 -32.184 1.00 89.94 236 ILE A N 1
ATOM 1989 C CA . ILE A 1 236 ? 26.167 6.166 -33.178 1.00 89.94 236 ILE A CA 1
ATOM 1990 C C . ILE A 1 236 ? 27.271 6.977 -32.489 1.00 89.94 236 ILE A C 1
ATOM 1992 O O . ILE A 1 236 ? 28.430 6.904 -32.900 1.00 89.94 236 ILE A O 1
ATOM 1996 N N . ASP A 1 237 ? 26.952 7.668 -31.392 1.00 88.44 237 ASP A N 1
ATOM 1997 C CA . ASP A 1 237 ? 27.936 8.455 -30.638 1.00 88.44 237 ASP A CA 1
ATOM 1998 C C . ASP A 1 237 ? 29.069 7.591 -30.070 1.00 88.44 237 ASP A C 1
ATOM 2000 O O . ASP A 1 237 ? 30.236 7.995 -30.062 1.00 88.44 237 ASP A O 1
ATOM 2004 N N . ARG A 1 238 ? 28.746 6.378 -29.605 1.00 88.31 238 ARG A N 1
ATOM 2005 C CA . ARG A 1 238 ? 29.746 5.414 -29.121 1.00 88.31 238 ARG A CA 1
ATOM 2006 C C . ARG A 1 238 ? 30.622 4.905 -30.259 1.00 88.31 238 ARG A C 1
ATOM 2008 O O . ARG A 1 238 ? 31.839 4.851 -30.098 1.00 88.31 238 ARG A O 1
ATOM 2015 N N . THR A 1 239 ? 30.031 4.584 -31.406 1.00 90.31 239 THR A N 1
ATOM 2016 C CA . THR A 1 239 ? 30.768 4.114 -32.585 1.00 90.31 239 THR A CA 1
ATOM 2017 C C . THR A 1 239 ? 31.718 5.183 -33.119 1.00 90.31 239 THR A C 1
ATOM 2019 O O . THR A 1 239 ? 32.876 4.878 -33.391 1.00 90.31 239 THR A O 1
ATOM 2022 N N . ASN A 1 240 ? 31.284 6.446 -33.186 1.00 90.44 240 ASN A N 1
ATOM 2023 C CA . ASN A 1 240 ? 32.134 7.559 -33.617 1.00 90.44 240 ASN A CA 1
ATOM 2024 C C . ASN A 1 240 ? 33.348 7.743 -32.694 1.00 90.44 240 ASN A C 1
ATOM 2026 O O . ASN A 1 240 ? 34.465 7.922 -33.176 1.00 90.44 240 ASN A O 1
ATOM 2030 N N . LYS A 1 241 ? 33.161 7.630 -31.372 1.00 90.50 241 LYS A N 1
ATOM 2031 C CA . LYS A 1 241 ? 34.271 7.678 -30.404 1.00 90.50 241 LYS A CA 1
ATOM 2032 C C . LYS A 1 241 ? 35.256 6.526 -30.600 1.00 90.50 241 LYS A C 1
ATOM 2034 O O . LYS A 1 241 ? 36.457 6.764 -30.639 1.00 90.50 241 LYS A O 1
ATOM 2039 N N . ILE A 1 242 ? 34.756 5.303 -30.791 1.00 91.06 242 ILE A N 1
ATOM 2040 C CA . ILE A 1 242 ? 35.600 4.125 -31.053 1.00 91.06 242 ILE A CA 1
ATOM 2041 C C . ILE A 1 242 ? 36.401 4.306 -32.348 1.00 91.06 242 ILE A C 1
ATOM 2043 O O . ILE A 1 242 ? 37.585 3.979 -32.391 1.00 91.06 242 ILE A O 1
ATOM 2047 N N . LEU A 1 243 ? 35.776 4.845 -33.397 1.00 94.69 243 LEU A N 1
ATOM 2048 C CA . LEU A 1 243 ? 36.438 5.085 -34.676 1.00 94.69 243 LEU A CA 1
ATOM 2049 C C . LEU A 1 243 ? 37.561 6.123 -34.543 1.00 94.69 243 LEU A C 1
ATOM 2051 O O . LEU A 1 243 ? 38.671 5.874 -35.014 1.00 94.69 243 LEU A O 1
ATOM 2055 N N . LEU A 1 244 ? 37.309 7.233 -33.842 1.00 93.94 244 LEU A N 1
ATOM 2056 C CA . LEU A 1 244 ? 38.327 8.248 -33.553 1.00 93.94 244 LEU A CA 1
ATOM 2057 C C . LEU A 1 244 ? 39.475 7.689 -32.700 1.00 93.94 244 LEU A C 1
ATOM 2059 O O . LEU A 1 244 ? 40.644 7.943 -32.992 1.00 93.94 244 LEU A O 1
ATOM 2063 N N . ASP A 1 245 ? 39.166 6.885 -31.683 1.00 94.06 245 ASP A N 1
ATOM 2064 C CA . ASP A 1 245 ? 40.180 6.244 -30.843 1.00 94.06 245 ASP A CA 1
ATOM 2065 C C . ASP A 1 245 ? 41.041 5.257 -31.639 1.00 94.06 245 ASP A C 1
ATOM 2067 O O . ASP A 1 245 ? 42.260 5.215 -31.458 1.00 94.06 245 ASP A O 1
ATOM 2071 N N . ASN A 1 246 ? 40.442 4.489 -32.552 1.00 93.69 246 ASN A N 1
ATOM 2072 C CA . ASN A 1 246 ? 41.173 3.575 -33.429 1.00 93.69 246 ASN A CA 1
ATOM 2073 C C . ASN A 1 246 ? 42.091 4.329 -34.395 1.00 93.69 246 ASN A C 1
ATOM 2075 O O . ASN A 1 246 ? 43.242 3.930 -34.576 1.00 93.69 246 ASN A O 1
ATOM 2079 N N . GLN A 1 247 ? 41.629 5.443 -34.969 1.00 94.88 247 GLN A N 1
ATOM 2080 C CA . GLN A 1 247 ? 42.469 6.304 -35.805 1.00 94.88 247 GLN A CA 1
ATOM 2081 C C . GLN A 1 247 ? 43.641 6.874 -35.005 1.00 94.88 247 GLN A C 1
ATOM 2083 O O . GLN A 1 247 ? 44.787 6.784 -35.440 1.00 94.88 247 GLN A O 1
ATOM 2088 N N . LYS A 1 248 ? 43.386 7.378 -33.794 1.00 95.75 248 LYS A N 1
ATOM 2089 C CA . LYS A 1 248 ? 44.434 7.906 -32.914 1.00 95.75 248 LYS A CA 1
ATOM 2090 C C . LYS A 1 248 ? 45.453 6.838 -32.525 1.00 95.75 248 LYS A C 1
ATOM 2092 O O . LYS A 1 248 ? 46.648 7.118 -32.517 1.00 95.75 248 LYS A O 1
ATOM 2097 N N . LYS A 1 249 ? 45.003 5.619 -32.211 1.00 91.94 249 LYS A N 1
ATOM 2098 C CA . LYS A 1 249 ? 45.893 4.481 -31.941 1.00 91.94 249 LYS A CA 1
ATOM 2099 C C . LYS A 1 249 ? 46.726 4.130 -33.165 1.00 91.94 249 LYS A C 1
ATOM 2101 O O . LYS A 1 249 ? 47.924 3.967 -33.017 1.00 91.94 249 LYS A O 1
ATOM 2106 N N . THR A 1 250 ? 46.117 4.099 -34.348 1.00 94.81 250 THR A N 1
ATOM 2107 C CA . THR A 1 250 ? 46.822 3.819 -35.606 1.00 94.81 250 THR A CA 1
ATOM 2108 C C . THR A 1 250 ? 47.910 4.859 -35.867 1.00 94.81 250 THR A C 1
ATOM 2110 O O . THR A 1 250 ? 49.053 4.500 -36.132 1.00 94.81 250 THR A O 1
ATOM 2113 N N . LEU A 1 251 ? 47.591 6.147 -35.706 1.00 95.56 251 LEU A N 1
ATOM 2114 C CA . LEU A 1 251 ? 48.565 7.229 -35.851 1.00 95.56 251 LEU A CA 1
ATOM 2115 C C . LEU A 1 251 ? 49.697 7.126 -34.828 1.00 95.56 251 LEU A C 1
ATOM 2117 O O . LEU A 1 251 ? 50.852 7.293 -35.196 1.00 95.56 251 LEU A O 1
ATOM 2121 N N . ARG A 1 252 ? 49.386 6.805 -33.566 1.00 93.56 252 ARG A N 1
ATOM 2122 C CA . ARG A 1 252 ? 50.408 6.566 -32.535 1.00 93.56 252 ARG A CA 1
ATOM 2123 C C . ARG A 1 252 ? 51.295 5.387 -32.888 1.00 93.56 252 ARG A C 1
ATOM 2125 O O . ARG A 1 252 ? 52.498 5.538 -32.871 1.00 93.56 252 ARG A O 1
ATOM 2132 N N . THR A 1 253 ? 50.723 4.258 -33.295 1.00 93.88 253 THR A N 1
ATOM 2133 C CA . THR A 1 253 ? 51.526 3.101 -33.700 1.00 93.88 253 THR A CA 1
ATOM 2134 C C . THR A 1 253 ? 52.392 3.407 -34.915 1.00 93.88 253 THR A C 1
ATOM 2136 O O . THR A 1 253 ? 53.521 2.948 -34.974 1.00 93.88 253 THR A O 1
ATOM 2139 N N . MET A 1 254 ? 51.901 4.198 -35.873 1.00 92.12 254 MET A N 1
ATOM 2140 C CA . MET A 1 254 ? 52.705 4.637 -37.015 1.00 92.12 254 MET A CA 1
ATOM 2141 C C . MET A 1 254 ? 53.844 5.556 -36.578 1.00 92.12 254 MET A C 1
ATOM 2143 O O . MET A 1 254 ? 54.962 5.393 -37.053 1.00 92.12 254 MET A O 1
ATOM 2147 N N . HIS A 1 255 ? 53.565 6.488 -35.668 1.00 90.12 255 HIS A N 1
ATOM 2148 C CA . HIS A 1 255 ? 54.570 7.363 -35.078 1.00 90.12 255 HIS A CA 1
ATOM 2149 C C . HIS A 1 255 ? 55.628 6.556 -34.321 1.00 90.12 255 HIS A C 1
ATOM 2151 O O . HIS A 1 255 ? 56.804 6.685 -34.619 1.00 90.12 255 HIS A O 1
ATOM 2157 N N . ASP A 1 256 ? 55.213 5.656 -33.430 1.00 90.00 256 ASP A N 1
ATOM 2158 C CA . ASP A 1 256 ? 56.109 4.791 -32.662 1.00 90.00 256 ASP A CA 1
ATOM 2159 C C . ASP A 1 256 ? 56.966 3.923 -33.599 1.00 90.00 256 ASP A C 1
ATOM 2161 O O . ASP A 1 256 ? 58.173 3.812 -33.416 1.00 90.00 256 ASP A O 1
ATOM 2165 N N . LEU A 1 257 ? 56.375 3.339 -34.650 1.00 89.44 257 LEU A N 1
ATOM 2166 C CA . LEU A 1 257 ? 57.117 2.578 -35.664 1.00 89.44 257 LEU A CA 1
ATOM 2167 C C . LEU A 1 257 ? 58.136 3.443 -36.412 1.00 89.44 257 LEU A C 1
ATOM 2169 O O . LEU A 1 257 ? 59.236 2.973 -36.701 1.00 89.44 257 LEU A O 1
ATOM 2173 N N . ASN A 1 258 ? 57.776 4.683 -36.734 1.00 88.12 258 ASN A N 1
ATOM 2174 C CA . ASN A 1 258 ? 58.678 5.626 -37.378 1.00 88.12 258 ASN A CA 1
ATOM 2175 C C . ASN A 1 258 ? 59.833 6.019 -36.445 1.00 88.12 258 ASN A C 1
ATOM 2177 O O . ASN A 1 258 ? 60.987 6.004 -36.865 1.00 88.12 258 ASN A O 1
ATOM 2181 N N . ASP A 1 259 ? 59.544 6.279 -35.172 1.00 85.62 259 ASP A N 1
ATOM 2182 C CA . ASP A 1 259 ? 60.563 6.555 -34.159 1.00 85.62 259 ASP A CA 1
ATOM 2183 C C . ASP A 1 259 ? 61.498 5.355 -33.988 1.00 85.62 259 ASP A C 1
ATOM 2185 O O . ASP A 1 259 ? 62.714 5.515 -33.927 1.00 85.62 259 ASP A O 1
ATOM 2189 N N . HIS A 1 260 ? 60.961 4.132 -33.983 1.00 82.50 260 HIS A N 1
ATOM 2190 C CA . HIS A 1 260 ? 61.763 2.911 -33.947 1.00 82.50 260 HIS A CA 1
ATOM 2191 C C . HIS A 1 260 ? 62.669 2.758 -35.174 1.00 82.50 260 HIS A C 1
ATOM 2193 O O . HIS A 1 260 ? 63.793 2.277 -35.029 1.00 82.50 260 HIS A O 1
ATOM 2199 N N . ALA A 1 261 ? 62.217 3.169 -36.362 1.00 81.06 261 ALA A N 1
ATOM 2200 C CA . ALA A 1 261 ? 63.025 3.103 -37.579 1.00 81.06 261 ALA A CA 1
ATOM 2201 C C . ALA A 1 261 ? 64.278 3.994 -37.496 1.00 81.06 261 ALA A C 1
ATOM 2203 O O . ALA A 1 261 ? 65.328 3.612 -38.013 1.00 81.06 261 ALA A O 1
ATOM 2204 N N . ASP A 1 262 ? 64.190 5.127 -36.793 1.00 79.69 262 ASP A N 1
ATOM 2205 C CA . ASP A 1 262 ? 65.325 6.014 -36.504 1.00 79.69 262 ASP A CA 1
ATOM 2206 C C . ASP A 1 262 ? 65.950 5.762 -35.114 1.00 79.69 262 ASP A C 1
ATOM 2208 O O . ASP A 1 262 ? 66.659 6.605 -34.565 1.00 79.69 262 ASP A O 1
ATOM 2212 N N . ASN A 1 263 ? 65.674 4.603 -34.495 1.00 78.94 263 ASN A N 1
ATOM 2213 C CA . ASN A 1 263 ? 66.141 4.249 -33.148 1.00 78.94 263 ASN A CA 1
ATOM 2214 C C . ASN A 1 263 ? 65.922 5.375 -32.111 1.00 78.94 263 ASN A C 1
ATOM 2216 O O . ASN A 1 263 ? 66.794 5.646 -31.285 1.00 78.94 263 ASN A O 1
ATOM 2220 N N . PHE A 1 264 ? 64.769 6.044 -32.160 1.00 80.00 264 PHE A N 1
ATOM 2221 C CA . PHE A 1 264 ? 64.418 7.214 -31.349 1.00 80.00 264 PHE A CA 1
ATOM 2222 C C . PHE A 1 264 ? 65.397 8.394 -31.497 1.00 80.00 264 PHE A C 1
ATOM 2224 O O . PHE A 1 264 ? 65.700 9.083 -30.522 1.00 80.00 264 PHE A O 1
ATOM 2231 N N . GLY A 1 265 ? 65.938 8.609 -32.700 1.00 76.50 265 GLY A N 1
ATOM 2232 C CA . GLY A 1 265 ? 66.912 9.665 -32.992 1.00 76.50 265 GLY A CA 1
ATOM 2233 C C . GLY A 1 265 ? 68.311 9.388 -32.434 1.00 76.50 265 GLY A C 1
ATOM 2234 O O . GLY A 1 265 ? 69.148 10.287 -32.384 1.00 76.50 265 GLY A O 1
ATOM 2235 N N . GLN A 1 266 ? 68.585 8.154 -31.993 1.00 74.25 266 GLN A N 1
ATOM 2236 C CA . GLN A 1 266 ? 69.871 7.774 -31.401 1.00 74.25 266 GLN A CA 1
ATOM 2237 C C . GLN A 1 266 ? 70.893 7.293 -32.440 1.00 74.25 266 GLN A C 1
ATOM 2239 O O . GLN A 1 266 ? 71.948 6.824 -32.038 1.00 74.25 266 GLN A O 1
ATOM 2244 N N . GLY A 1 267 ? 70.605 7.395 -33.744 1.00 73.88 267 GLY A N 1
ATOM 2245 C CA . GLY A 1 267 ? 71.543 7.090 -34.834 1.00 73.88 267 GLY A CA 1
ATOM 2246 C C . GLY A 1 267 ? 71.764 5.592 -35.096 1.00 73.88 267 GLY A C 1
ATOM 2247 O O . GLY A 1 267 ? 71.446 4.735 -34.276 1.00 73.88 267 GLY A O 1
ATOM 2248 N N . ASN A 1 268 ? 72.307 5.230 -36.261 1.00 76.31 268 ASN A N 1
ATOM 2249 C CA . ASN A 1 268 ? 72.462 3.825 -36.686 1.00 76.31 268 ASN A CA 1
ATOM 2250 C C . ASN A 1 268 ? 73.914 3.323 -36.677 1.00 76.31 268 ASN A C 1
ATOM 2252 O O . ASN A 1 268 ? 74.182 2.228 -37.170 1.00 76.31 268 ASN A O 1
ATOM 2256 N N . SER A 1 269 ? 74.858 4.095 -36.133 1.00 80.50 269 SER A N 1
ATOM 2257 C CA . SER A 1 269 ? 76.266 3.693 -36.110 1.00 80.50 269 SER A CA 1
ATOM 2258 C C . SER A 1 269 ? 76.551 2.617 -35.049 1.00 80.50 269 SER A C 1
ATOM 2260 O O . SER A 1 269 ? 75.799 2.440 -34.088 1.00 80.50 269 SER A O 1
ATOM 2262 N N . GLU A 1 270 ? 77.661 1.885 -35.188 1.00 78.12 270 GLU A N 1
ATOM 2263 C CA . GLU A 1 270 ? 78.079 0.887 -34.188 1.00 78.12 270 GLU A CA 1
ATOM 2264 C C . GLU A 1 270 ? 78.334 1.517 -32.807 1.00 78.12 270 GLU A C 1
ATOM 2266 O O . GLU A 1 270 ? 78.009 0.923 -31.775 1.00 78.12 270 GLU A O 1
ATOM 2271 N N . ALA A 1 271 ? 78.870 2.743 -32.782 1.00 77.69 271 ALA A N 1
ATOM 2272 C CA . ALA A 1 271 ? 79.091 3.503 -31.554 1.00 77.69 271 ALA A CA 1
ATOM 2273 C C . ALA A 1 271 ? 77.764 3.875 -30.874 1.00 77.69 271 ALA A C 1
ATOM 2275 O O . ALA A 1 271 ? 77.636 3.746 -29.655 1.00 77.69 271 ALA A O 1
ATOM 2276 N N . ASP A 1 272 ? 76.756 4.246 -31.664 1.00 78.62 272 ASP A N 1
ATOM 2277 C CA . ASP A 1 272 ? 75.404 4.514 -31.173 1.00 78.62 272 ASP A CA 1
ATOM 2278 C C . ASP A 1 272 ? 74.741 3.252 -30.614 1.00 78.62 272 ASP A C 1
ATOM 2280 O O . ASP A 1 272 ? 74.101 3.289 -29.563 1.00 78.62 272 ASP A O 1
ATOM 2284 N N . GLY A 1 273 ? 74.942 2.102 -31.266 1.00 80.81 273 GLY A N 1
ATOM 2285 C CA . GLY A 1 273 ? 74.488 0.804 -30.766 1.00 80.81 273 GLY A CA 1
ATOM 2286 C C . GLY A 1 273 ? 75.094 0.453 -29.404 1.00 80.81 273 GLY A C 1
ATOM 2287 O O . GLY A 1 273 ? 74.384 -0.007 -28.505 1.00 80.81 273 GLY A O 1
ATOM 2288 N N . LEU A 1 274 ? 76.389 0.728 -29.214 1.00 79.56 274 LEU A N 1
ATOM 2289 C CA . LEU A 1 274 ? 77.054 0.541 -27.925 1.00 79.56 274 LEU A CA 1
ATOM 2290 C C . LEU A 1 274 ? 76.516 1.517 -26.869 1.00 79.56 274 LEU A C 1
ATOM 2292 O O . LEU A 1 274 ? 76.219 1.091 -25.752 1.00 79.56 274 LEU A O 1
ATOM 2296 N N . ARG A 1 275 ? 76.312 2.792 -27.226 1.00 78.94 275 ARG A N 1
ATOM 2297 C CA . ARG A 1 275 ? 75.682 3.794 -26.350 1.00 78.94 275 ARG A CA 1
ATOM 2298 C C . ARG A 1 275 ? 74.294 3.336 -25.897 1.00 78.94 275 ARG A C 1
ATOM 2300 O O . ARG A 1 275 ? 74.013 3.340 -24.700 1.00 78.94 275 ARG A O 1
ATOM 2307 N N . ARG A 1 276 ? 73.455 2.850 -26.818 1.00 79.94 276 ARG A N 1
ATOM 2308 C CA . ARG A 1 276 ? 72.132 2.277 -26.514 1.00 79.94 276 ARG A CA 1
ATOM 2309 C C . ARG A 1 276 ? 72.201 1.115 -25.542 1.00 79.94 276 ARG A C 1
ATOM 2311 O O . ARG A 1 276 ? 71.427 1.062 -24.589 1.00 79.94 276 ARG A O 1
ATOM 2318 N N . PHE A 1 277 ? 73.126 0.187 -25.769 1.00 83.19 277 PHE A N 1
ATOM 2319 C CA . PHE A 1 277 ? 73.317 -0.958 -24.889 1.00 83.19 277 PHE A CA 1
ATOM 2320 C C . PHE A 1 277 ? 73.732 -0.528 -23.477 1.00 83.19 277 PHE A C 1
ATOM 2322 O O . PHE A 1 277 ? 73.184 -1.043 -22.502 1.00 83.19 277 PHE A O 1
ATOM 2329 N N . LEU A 1 278 ? 74.656 0.430 -23.351 1.00 80.94 278 LEU A N 1
ATOM 2330 C CA . LEU A 1 278 ? 75.090 0.958 -22.056 1.00 80.94 278 LEU A CA 1
ATOM 2331 C C . LEU A 1 278 ? 73.938 1.658 -21.322 1.00 80.94 278 LEU A C 1
ATOM 2333 O O . LEU A 1 278 ? 73.676 1.333 -20.162 1.00 80.94 278 LEU A O 1
ATOM 2337 N N . VAL A 1 279 ? 73.181 2.518 -22.012 1.00 78.38 279 VAL A N 1
ATOM 2338 C CA . VAL A 1 279 ? 71.999 3.201 -21.458 1.00 78.38 279 VAL A CA 1
ATOM 2339 C C . VAL A 1 279 ? 70.910 2.198 -21.049 1.00 78.38 279 VAL A C 1
ATOM 2341 O O . VAL A 1 279 ? 70.392 2.264 -19.933 1.00 78.38 279 VAL A O 1
ATOM 2344 N N . SER A 1 280 ? 70.588 1.217 -21.897 1.00 81.56 280 SER A N 1
ATOM 2345 C CA . SER A 1 280 ? 69.602 0.162 -21.605 1.00 81.56 280 SER A CA 1
ATOM 2346 C C . SER A 1 280 ? 70.026 -0.712 -20.419 1.00 81.56 280 SER A C 1
ATOM 2348 O O . SER A 1 280 ? 69.255 -0.968 -19.492 1.00 81.56 280 SER A O 1
ATOM 2350 N N . ARG A 1 281 ? 71.297 -1.123 -20.375 1.00 79.19 281 ARG A N 1
ATOM 2351 C CA . ARG A 1 281 ? 71.835 -1.908 -19.263 1.00 79.19 281 ARG A CA 1
ATOM 2352 C C . ARG A 1 281 ? 71.809 -1.105 -17.969 1.00 79.19 281 ARG A C 1
ATOM 2354 O O . ARG A 1 281 ? 71.411 -1.631 -16.931 1.00 79.19 281 ARG A O 1
ATOM 2361 N N . ARG A 1 282 ? 72.167 0.175 -18.020 1.00 70.94 282 ARG A N 1
ATOM 2362 C CA . ARG A 1 282 ? 72.154 1.050 -16.850 1.00 70.94 282 ARG A CA 1
ATOM 2363 C C . ARG A 1 282 ? 70.745 1.296 -16.335 1.00 70.94 282 ARG A C 1
ATOM 2365 O O . ARG A 1 282 ? 70.533 1.149 -15.139 1.00 70.94 282 ARG A O 1
ATOM 2372 N N . THR A 1 283 ? 69.786 1.610 -17.201 1.00 70.81 283 THR A N 1
ATOM 2373 C CA . THR A 1 283 ? 68.374 1.776 -16.809 1.00 70.81 283 THR A CA 1
ATOM 2374 C C . THR A 1 283 ? 67.806 0.487 -16.206 1.00 70.81 283 THR A C 1
ATOM 2376 O O . THR A 1 283 ? 67.135 0.541 -15.174 1.00 70.81 283 THR A O 1
ATOM 2379 N N . SER A 1 284 ? 68.169 -0.688 -16.737 1.00 73.12 284 SER A N 1
ATOM 2380 C CA . SER A 1 284 ? 67.793 -1.986 -16.147 1.00 73.12 284 SER A CA 1
ATOM 2381 C C . SER A 1 284 ? 68.410 -2.236 -14.758 1.00 73.12 284 SER A C 1
ATOM 2383 O O . SER A 1 284 ? 67.783 -2.854 -13.899 1.00 73.12 284 SER A O 1
ATOM 2385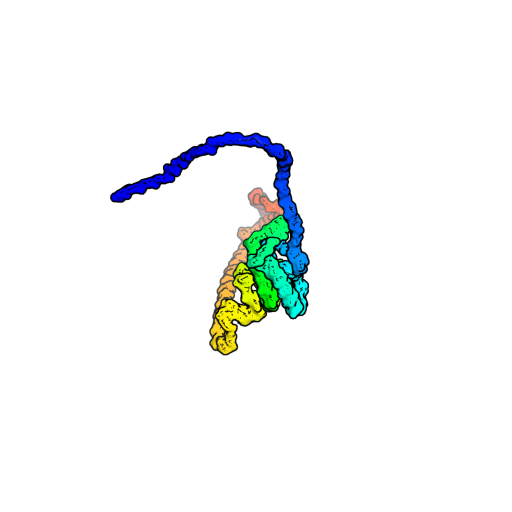 N N . ILE A 1 285 ? 69.620 -1.727 -14.499 1.00 70.94 285 ILE A N 1
ATOM 2386 C CA . ILE A 1 285 ? 70.303 -1.862 -13.202 1.00 70.94 285 ILE A CA 1
ATOM 2387 C C . ILE A 1 285 ? 69.801 -0.812 -12.198 1.00 70.94 285 ILE A C 1
ATOM 2389 O O . ILE A 1 285 ? 69.575 -1.149 -11.037 1.00 70.94 285 ILE A O 1
ATOM 2393 N N . LYS A 1 286 ? 69.598 0.443 -12.630 1.00 63.47 286 LYS A N 1
ATOM 2394 C CA . LYS A 1 286 ? 69.094 1.549 -11.796 1.00 63.47 286 LYS A CA 1
ATOM 2395 C C . LYS A 1 286 ? 67.652 1.309 -11.353 1.00 63.47 286 LYS A C 1
ATOM 2397 O O . LYS A 1 286 ? 67.396 1.370 -10.156 1.00 63.47 286 LYS A O 1
ATOM 2402 N N . SER A 1 287 ? 66.756 0.929 -12.271 1.00 61.31 287 SER A N 1
ATOM 2403 C CA . SER A 1 287 ? 65.349 0.615 -11.947 1.00 61.31 287 SER A CA 1
ATOM 2404 C C . SER A 1 287 ? 65.202 -0.479 -10.885 1.00 61.31 287 SER A C 1
ATOM 2406 O O . SER A 1 287 ? 64.245 -0.477 -10.119 1.00 61.31 287 SER A O 1
ATOM 2408 N N . LYS A 1 288 ? 66.173 -1.395 -10.792 1.00 61.47 288 LYS A N 1
ATOM 2409 C CA . LYS A 1 288 ? 66.195 -2.460 -9.784 1.00 61.47 288 LYS A CA 1
ATOM 2410 C C . LYS A 1 288 ? 66.715 -2.006 -8.414 1.00 61.47 288 LYS A C 1
ATOM 2412 O O . LYS A 1 288 ? 66.483 -2.706 -7.432 1.00 61.47 288 LYS A O 1
ATOM 2417 N N . LYS A 1 289 ? 67.451 -0.892 -8.340 1.00 59.84 289 LYS A N 1
ATOM 2418 C CA . LYS A 1 289 ? 68.177 -0.474 -7.131 1.00 59.84 289 LYS A CA 1
ATOM 2419 C C . LYS A 1 289 ? 67.594 0.784 -6.473 1.00 59.84 289 LYS A C 1
ATOM 2421 O O . LYS A 1 289 ? 67.557 0.809 -5.250 1.00 59.84 289 LYS A O 1
ATOM 2426 N N . TYR A 1 290 ? 67.108 1.761 -7.250 1.00 57.78 290 TYR A N 1
ATOM 2427 C CA . TYR A 1 290 ? 66.512 3.014 -6.753 1.00 57.78 290 TYR A CA 1
ATOM 2428 C C . TYR A 1 290 ? 65.464 3.541 -7.762 1.00 57.78 290 TYR A C 1
ATOM 2430 O O . TYR A 1 290 ? 65.858 3.974 -8.845 1.00 57.78 290 TYR A O 1
ATOM 2438 N N . PRO A 1 291 ? 64.150 3.459 -7.474 1.00 57.31 291 PRO A N 1
ATOM 2439 C CA . PRO A 1 291 ? 63.106 3.807 -8.446 1.00 57.31 291 PRO A CA 1
ATOM 2440 C C . PRO A 1 291 ? 62.833 5.315 -8.622 1.00 57.31 291 PRO A C 1
ATOM 2442 O O . PRO A 1 291 ? 62.269 5.671 -9.651 1.00 57.31 291 PRO A O 1
ATOM 2445 N N . ASP A 1 292 ? 63.264 6.186 -7.698 1.00 54.25 292 ASP A N 1
ATOM 2446 C CA . ASP A 1 292 ? 62.761 7.574 -7.613 1.00 54.25 292 ASP A CA 1
ATOM 2447 C C . ASP A 1 292 ? 63.833 8.688 -7.719 1.00 54.25 292 ASP A C 1
ATOM 2449 O O . ASP A 1 292 ? 63.553 9.824 -7.355 1.00 54.25 292 ASP A O 1
ATOM 2453 N N . GLU A 1 293 ? 65.049 8.410 -8.208 1.00 56.38 293 GLU A N 1
ATOM 2454 C CA . GLU A 1 293 ? 66.085 9.450 -8.403 1.00 56.38 293 GLU A CA 1
ATOM 2455 C C . GLU A 1 293 ? 66.248 9.842 -9.883 1.00 56.38 293 GLU A C 1
ATOM 2457 O O . GLU A 1 293 ? 66.714 9.056 -10.720 1.00 56.38 293 GLU A O 1
ATOM 2462 N N . ASP A 1 294 ? 65.879 11.088 -10.179 1.00 54.00 294 ASP A N 1
ATOM 2463 C CA . ASP A 1 294 ? 66.086 11.815 -11.425 1.00 54.00 294 ASP A CA 1
ATOM 2464 C C . ASP A 1 294 ? 67.583 11.979 -11.737 1.00 54.00 294 ASP A C 1
ATOM 2466 O O . ASP A 1 294 ? 68.420 12.264 -10.884 1.00 54.00 294 ASP A O 1
ATOM 2470 N N . GLY A 1 295 ? 67.948 11.645 -12.977 1.00 57.03 295 GLY A N 1
ATOM 2471 C CA . GLY A 1 295 ? 69.325 11.365 -13.367 1.00 57.03 295 GLY A CA 1
ATOM 2472 C C . GLY A 1 295 ? 69.918 12.423 -14.278 1.00 57.03 295 GLY A C 1
ATOM 2473 O O . GLY A 1 295 ? 69.599 12.419 -15.462 1.00 57.03 295 GLY A O 1
ATOM 2474 N N . GLU A 1 296 ? 70.862 13.210 -13.762 1.00 53.41 296 GLU A N 1
ATOM 2475 C CA . GLU A 1 296 ? 71.557 14.210 -14.586 1.00 53.41 296 GLU A CA 1
ATOM 2476 C C . GLU A 1 296 ? 73.090 14.029 -14.692 1.00 53.41 296 GLU A C 1
ATOM 2478 O O . GLU A 1 296 ? 73.697 14.515 -15.636 1.00 53.41 296 GLU A O 1
ATOM 2483 N N . ASP A 1 297 ? 73.755 13.207 -13.871 1.00 53.69 297 ASP A N 1
ATOM 2484 C CA . ASP A 1 297 ? 75.203 13.455 -13.667 1.00 53.69 297 ASP A CA 1
ATOM 2485 C C . ASP A 1 297 ? 76.227 12.527 -14.355 1.00 53.69 297 ASP A C 1
ATOM 2487 O O . ASP A 1 297 ? 77.358 12.443 -13.893 1.00 53.69 297 ASP A O 1
ATOM 2491 N N . ASN A 1 298 ? 75.909 11.757 -15.405 1.00 56.41 298 ASN A N 1
ATOM 2492 C CA . ASN A 1 298 ? 76.887 10.750 -15.893 1.00 56.41 298 ASN A CA 1
ATOM 2493 C C . ASN A 1 298 ? 76.960 10.528 -17.414 1.00 56.41 298 ASN A C 1
ATOM 2495 O O . ASN A 1 298 ? 77.539 9.536 -17.848 1.00 56.41 298 ASN A O 1
ATOM 2499 N N . GLU A 1 299 ? 76.412 11.418 -18.243 1.00 57.47 299 GLU A N 1
ATOM 2500 C CA . GLU A 1 299 ? 76.590 11.310 -19.704 1.00 57.47 299 GLU A CA 1
ATOM 2501 C C . GLU A 1 299 ? 78.056 11.510 -20.143 1.00 57.47 299 GLU A C 1
ATOM 2503 O O . GLU A 1 299 ? 78.488 10.971 -21.165 1.00 57.47 299 GLU A O 1
ATOM 2508 N N . HIS A 1 300 ? 78.846 12.234 -19.343 1.00 57.88 300 HIS A N 1
ATOM 2509 C CA . HIS A 1 300 ? 80.255 12.503 -19.627 1.00 57.88 300 HIS A CA 1
ATOM 2510 C C . HIS A 1 300 ? 81.128 11.242 -19.580 1.00 57.88 300 HIS A C 1
ATOM 2512 O O . HIS A 1 300 ? 81.943 11.043 -20.480 1.00 57.88 300 HIS A O 1
ATOM 2518 N N . GLU A 1 301 ? 80.910 10.345 -18.617 1.00 64.62 301 GLU A N 1
ATOM 2519 C CA . GLU A 1 301 ? 81.724 9.131 -18.457 1.00 64.62 301 GLU A CA 1
ATOM 2520 C C . GLU A 1 301 ? 81.517 8.141 -19.621 1.00 64.62 301 GLU A C 1
ATOM 2522 O O . GLU A 1 301 ? 82.467 7.541 -20.131 1.00 64.62 301 GLU A O 1
ATOM 2527 N N . ASP A 1 302 ? 80.288 8.049 -20.133 1.00 63.81 302 ASP A N 1
ATOM 2528 C CA . ASP A 1 302 ? 79.962 7.209 -21.288 1.00 63.81 302 ASP A CA 1
ATOM 2529 C C . ASP A 1 302 ? 80.614 7.744 -22.574 1.00 63.81 302 ASP A C 1
ATOM 2531 O O . ASP A 1 302 ? 81.137 6.972 -23.384 1.00 63.81 302 ASP A O 1
ATOM 2535 N N . SER A 1 303 ? 80.647 9.069 -22.748 1.00 68.56 303 SER A N 1
ATOM 2536 C CA . SER A 1 303 ? 81.311 9.700 -23.893 1.00 68.56 303 SER A CA 1
ATOM 2537 C C . SER A 1 303 ? 82.822 9.428 -23.899 1.00 68.56 303 SER A C 1
ATOM 2539 O O . SER A 1 303 ? 83.403 9.121 -24.943 1.00 68.56 303 SER A O 1
ATOM 2541 N N . GLU A 1 304 ? 83.454 9.430 -22.724 1.00 72.75 304 GLU A N 1
ATOM 2542 C CA . GLU A 1 304 ? 84.876 9.129 -22.572 1.00 72.75 304 GLU A CA 1
ATOM 2543 C C . GLU A 1 304 ? 85.190 7.658 -22.857 1.00 72.75 304 GLU A C 1
ATOM 2545 O O . GLU A 1 304 ? 86.180 7.353 -23.534 1.00 72.75 304 GLU A O 1
ATOM 2550 N N . LEU A 1 305 ? 84.335 6.735 -22.405 1.00 69.56 305 LEU A N 1
ATOM 2551 C CA . LEU A 1 305 ? 84.475 5.307 -22.699 1.00 69.56 305 LEU A CA 1
ATOM 2552 C C . LEU A 1 305 ? 84.357 5.023 -24.202 1.00 69.56 305 LEU A C 1
ATOM 2554 O O . LEU A 1 305 ? 85.142 4.232 -24.738 1.00 69.56 305 LEU A O 1
ATOM 2558 N N . LEU A 1 306 ? 83.443 5.704 -24.896 1.00 70.75 306 LEU A N 1
ATOM 2559 C CA . LEU A 1 306 ? 83.283 5.599 -26.349 1.00 70.75 306 LEU A CA 1
ATOM 2560 C C . LEU A 1 306 ? 84.500 6.163 -27.097 1.00 70.75 306 LEU A C 1
ATOM 2562 O O . LEU A 1 306 ? 85.027 5.502 -27.994 1.00 70.75 306 LEU A O 1
ATOM 2566 N N . VAL A 1 307 ? 85.019 7.324 -26.685 1.00 76.94 307 VAL A N 1
ATOM 2567 C CA . VAL A 1 307 ? 86.246 7.909 -27.258 1.00 76.94 307 VAL A CA 1
ATOM 2568 C C . VAL A 1 307 ? 87.451 6.991 -27.033 1.00 76.94 307 VAL A C 1
ATOM 2570 O O . VAL A 1 307 ? 88.273 6.802 -27.933 1.00 76.94 307 VAL A O 1
ATOM 2573 N N . LYS A 1 308 ? 87.563 6.370 -25.855 1.00 79.06 308 LYS A N 1
ATOM 2574 C CA . LYS A 1 308 ? 88.640 5.422 -25.539 1.00 79.06 308 LYS A CA 1
ATOM 2575 C C . LYS A 1 308 ? 88.536 4.139 -26.365 1.00 79.06 308 LYS A C 1
ATOM 2577 O O . LYS A 1 308 ? 89.560 3.633 -26.829 1.00 79.06 308 LYS A O 1
ATOM 2582 N N . TYR A 1 309 ? 87.322 3.632 -26.582 1.00 75.56 309 TYR A N 1
ATOM 2583 C CA . TYR A 1 309 ? 87.075 2.494 -27.466 1.00 75.56 309 TYR A CA 1
ATOM 2584 C C . TYR A 1 309 ? 87.450 2.817 -28.919 1.00 75.56 309 TYR A C 1
ATOM 2586 O O . TYR A 1 309 ? 88.192 2.053 -29.540 1.00 75.56 309 TYR A O 1
ATOM 2594 N N . ALA A 1 310 ? 87.030 3.979 -29.429 1.00 77.88 310 ALA A N 1
ATOM 2595 C CA . ALA A 1 310 ? 87.365 4.438 -30.775 1.00 77.88 310 ALA A CA 1
ATOM 2596 C C . ALA A 1 310 ? 88.885 4.566 -30.970 1.00 77.88 310 ALA A C 1
ATOM 2598 O O . ALA A 1 310 ? 89.437 4.003 -31.913 1.00 77.88 310 ALA A O 1
ATOM 2599 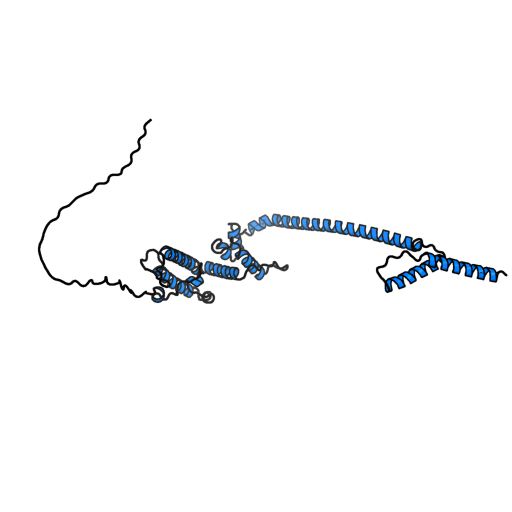N N . LYS A 1 311 ? 89.594 5.196 -30.022 1.00 81.06 311 LYS A N 1
ATOM 2600 C CA . LYS A 1 311 ? 91.064 5.308 -30.048 1.00 81.06 311 LYS A CA 1
ATOM 2601 C C . LYS A 1 311 ? 91.762 3.946 -30.064 1.00 81.06 311 LYS A C 1
ATOM 2603 O O . LYS A 1 311 ? 92.747 3.772 -30.772 1.00 81.06 311 LYS A O 1
ATOM 2608 N N . LYS A 1 312 ? 91.255 2.965 -29.308 1.00 81.75 312 LYS A N 1
ATOM 2609 C CA . LYS A 1 312 ? 91.812 1.604 -29.293 1.00 81.75 312 LYS A CA 1
ATOM 2610 C C . LYS A 1 312 ? 91.623 0.891 -30.636 1.00 81.75 312 LYS A C 1
ATOM 2612 O O . LYS A 1 312 ? 92.513 0.158 -31.052 1.00 81.75 312 LYS A O 1
ATOM 2617 N N . ARG A 1 313 ? 90.487 1.107 -31.304 1.00 76.88 313 ARG A N 1
ATOM 2618 C CA . ARG A 1 313 ? 90.209 0.545 -32.633 1.00 76.88 313 ARG A CA 1
ATOM 2619 C C . ARG A 1 313 ? 91.063 1.172 -33.727 1.00 76.88 313 ARG A C 1
ATOM 2621 O O . ARG A 1 313 ? 91.585 0.425 -34.542 1.00 76.88 313 ARG A O 1
ATOM 2628 N N . VAL A 1 314 ? 91.242 2.493 -33.703 1.00 80.50 314 VAL A N 1
ATOM 2629 C CA . VAL A 1 314 ? 92.138 3.196 -34.637 1.00 80.50 314 VAL A CA 1
ATOM 2630 C C . VAL A 1 314 ? 93.569 2.694 -34.473 1.00 80.50 314 VAL A C 1
ATOM 2632 O O . VAL A 1 314 ? 94.177 2.277 -35.445 1.00 80.50 314 VAL A O 1
ATOM 2635 N N . LYS A 1 315 ? 94.056 2.580 -33.232 1.00 82.06 315 LYS A N 1
ATOM 2636 C CA . LYS A 1 315 ? 95.393 2.037 -32.973 1.00 82.06 315 LYS A CA 1
ATOM 2637 C C . LYS A 1 315 ? 95.570 0.598 -33.480 1.00 82.06 315 LYS A C 1
ATOM 2639 O O . LYS A 1 315 ? 96.600 0.278 -34.045 1.00 82.06 315 LYS A O 1
ATOM 2644 N N . GLN A 1 316 ? 94.562 -0.261 -33.308 1.00 80.19 316 GLN A N 1
ATOM 2645 C CA . GLN A 1 316 ? 94.590 -1.618 -33.874 1.00 80.19 316 GLN A CA 1
ATOM 2646 C C . GLN A 1 316 ? 94.616 -1.637 -35.405 1.00 80.19 316 GLN A C 1
ATOM 2648 O O . GLN A 1 316 ? 95.092 -2.608 -35.976 1.00 80.19 316 GLN A O 1
ATOM 2653 N N . TRP A 1 317 ? 94.052 -0.619 -36.052 1.00 76.69 317 TRP A N 1
ATOM 2654 C CA . TRP A 1 317 ? 94.110 -0.463 -37.501 1.00 76.69 317 TRP A CA 1
ATOM 2655 C C . TRP A 1 317 ? 95.483 0.023 -37.959 1.00 76.69 317 TRP A C 1
ATOM 2657 O O . TRP A 1 317 ? 96.009 -0.526 -38.919 1.00 76.69 317 TRP A O 1
ATOM 2667 N N . ASP A 1 318 ? 96.079 0.981 -37.249 1.00 78.50 318 ASP A N 1
ATOM 2668 C CA . ASP A 1 318 ? 97.437 1.458 -37.529 1.00 78.50 318 ASP A CA 1
ATOM 2669 C C . ASP A 1 318 ? 98.463 0.319 -37.356 1.00 78.50 318 ASP A C 1
ATOM 2671 O O . ASP A 1 318 ? 99.258 0.067 -38.255 1.00 78.50 318 ASP A O 1
ATOM 2675 N N . ASP A 1 319 ? 98.346 -0.469 -36.277 1.00 76.38 319 ASP A N 1
ATOM 2676 C CA . ASP A 1 319 ? 99.178 -1.658 -36.004 1.00 76.38 319 ASP A CA 1
ATOM 2677 C C . ASP A 1 319 ? 98.976 -2.810 -37.029 1.00 76.38 319 ASP A C 1
ATOM 2679 O O . ASP A 1 319 ? 99.682 -3.814 -36.973 1.00 76.38 319 ASP A O 1
ATOM 2683 N N . MET A 1 320 ? 97.970 -2.725 -37.911 1.00 69.38 320 MET A N 1
ATOM 2684 C CA . MET A 1 320 ? 97.704 -3.696 -38.987 1.00 69.38 320 MET A CA 1
ATOM 2685 C C . MET A 1 320 ? 98.169 -3.216 -40.370 1.00 69.38 320 MET A C 1
ATOM 2687 O O . MET A 1 320 ? 98.128 -4.002 -41.319 1.00 69.38 320 MET A O 1
ATOM 2691 N N . ILE A 1 321 ? 98.526 -1.935 -40.504 1.00 61.97 321 ILE A N 1
ATOM 2692 C CA . ILE A 1 321 ? 98.940 -1.305 -41.767 1.00 61.97 321 ILE A CA 1
ATOM 2693 C C . ILE A 1 321 ? 100.472 -1.136 -41.836 1.00 61.97 321 ILE A C 1
ATOM 2695 O O . ILE A 1 321 ? 101.009 -1.135 -42.947 1.00 61.97 321 ILE A O 1
ATOM 2699 N N . ASP A 1 322 ? 101.155 -1.062 -40.689 1.00 50.75 322 ASP A N 1
ATOM 2700 C CA . ASP A 1 322 ? 102.608 -1.287 -40.550 1.00 50.75 322 ASP A CA 1
ATOM 2701 C C . ASP A 1 322 ? 102.953 -2.790 -40.530 1.00 50.75 322 ASP A C 1
ATOM 2703 O O . ASP A 1 322 ? 104.020 -3.162 -41.082 1.00 50.75 322 ASP A O 1
#